Protein AF-A0A6P0YHS7-F1 (afdb_monomer)

pLDDT: mean 74.28, std 24.18, range [32.5, 98.5]

Structure (mmCIF, N/CA/C/O backbone):
data_AF-A0A6P0YHS7-F1
#
_entry.id   AF-A0A6P0YHS7-F1
#
loop_
_atom_site.group_PDB
_atom_site.id
_atom_site.type_symbol
_atom_site.label_atom_id
_atom_site.label_alt_id
_atom_site.label_comp_id
_atom_site.label_asym_id
_atom_site.label_entity_id
_atom_site.label_seq_id
_atom_site.pdbx_PDB_ins_code
_atom_site.Cartn_x
_atom_site.Cartn_y
_atom_site.Cartn_z
_atom_site.occupancy
_atom_site.B_iso_or_equiv
_atom_site.auth_seq_id
_atom_site.auth_comp_id
_atom_site.auth_asym_id
_atom_site.auth_atom_id
_atom_site.pdbx_PDB_model_num
ATOM 1 N N . MET A 1 1 ? 44.894 -0.742 -26.698 1.00 35.84 1 MET A N 1
ATOM 2 C CA . MET A 1 1 ? 43.672 -1.404 -26.191 1.00 35.84 1 MET A CA 1
ATOM 3 C C . MET A 1 1 ? 43.446 -0.883 -24.785 1.00 35.84 1 MET A C 1
ATOM 5 O O . MET A 1 1 ? 44.366 -0.993 -23.987 1.00 35.84 1 MET A O 1
ATOM 9 N N . ALA A 1 2 ? 42.308 -0.249 -24.508 1.00 37.75 2 ALA A N 1
ATOM 10 C CA . ALA A 1 2 ? 41.978 0.265 -23.180 1.00 37.75 2 ALA A CA 1
ATOM 11 C C . ALA A 1 2 ? 40.747 -0.492 -22.676 1.00 37.75 2 ALA A C 1
ATOM 13 O O . ALA A 1 2 ? 39.664 -0.331 -23.232 1.00 37.75 2 ALA A O 1
ATOM 14 N N . SER A 1 3 ? 40.939 -1.358 -21.680 1.00 44.09 3 SER A N 1
ATOM 15 C CA . SER A 1 3 ? 39.834 -2.067 -21.039 1.00 44.09 3 SER A CA 1
ATOM 16 C C . SER A 1 3 ? 39.177 -1.125 -20.037 1.00 44.09 3 SER A C 1
ATOM 18 O O . SER A 1 3 ? 39.775 -0.806 -19.011 1.00 44.09 3 SER A O 1
ATOM 20 N N . ILE A 1 4 ? 37.976 -0.642 -20.353 1.00 45.12 4 ILE A N 1
ATOM 21 C CA . ILE A 1 4 ? 37.129 0.074 -19.397 1.00 45.12 4 ILE A CA 1
ATOM 22 C C . ILE A 1 4 ? 36.175 -0.965 -18.818 1.00 45.12 4 ILE A C 1
ATOM 24 O O . ILE A 1 4 ? 35.053 -1.135 -19.291 1.00 45.12 4 ILE A O 1
ATOM 28 N N . ASP A 1 5 ? 36.670 -1.705 -17.828 1.00 46.19 5 ASP A N 1
ATOM 29 C CA . ASP A 1 5 ? 35.870 -2.686 -17.103 1.00 46.19 5 ASP A CA 1
ATOM 30 C C . ASP A 1 5 ? 34.931 -1.953 -16.132 1.00 46.19 5 ASP A C 1
ATOM 32 O O . ASP A 1 5 ? 35.308 -1.514 -15.045 1.00 46.19 5 ASP A O 1
ATOM 36 N N . GLY A 1 6 ? 33.713 -1.717 -16.616 1.00 41.62 6 GLY A N 1
ATOM 37 C CA . GLY A 1 6 ? 32.678 -0.918 -15.971 1.00 41.62 6 GLY A CA 1
ATOM 38 C C . GLY A 1 6 ? 31.552 -1.755 -15.374 1.00 41.62 6 GLY A C 1
ATOM 39 O O . GLY A 1 6 ? 30.397 -1.333 -15.453 1.00 41.62 6 GLY A O 1
ATOM 40 N N . HIS A 1 7 ? 31.844 -2.931 -14.805 1.00 47.44 7 HIS A N 1
ATOM 41 C CA . HIS A 1 7 ? 30.844 -3.770 -14.134 1.00 47.44 7 HIS A CA 1
ATOM 42 C C . HIS A 1 7 ? 30.273 -3.105 -12.867 1.00 47.44 7 HIS A C 1
ATOM 44 O O . HIS A 1 7 ? 30.632 -3.411 -11.729 1.00 47.44 7 HIS A O 1
ATOM 50 N N . LYS A 1 8 ? 29.318 -2.189 -13.064 1.00 51.47 8 LYS A N 1
ATOM 51 C CA . LYS A 1 8 ? 28.533 -1.598 -11.984 1.00 51.47 8 LYS A CA 1
ATOM 52 C C . LYS A 1 8 ? 27.572 -2.648 -11.432 1.00 51.47 8 LYS A C 1
ATOM 54 O O . LYS A 1 8 ? 26.583 -3.001 -12.071 1.00 51.47 8 LYS A O 1
ATOM 59 N N . LEU A 1 9 ? 27.878 -3.132 -10.233 1.00 47.81 9 LEU A N 1
ATOM 60 C CA . LEU A 1 9 ? 27.017 -4.018 -9.456 1.00 47.81 9 LEU A CA 1
ATOM 61 C C . LEU A 1 9 ? 25.677 -3.317 -9.184 1.00 47.81 9 LEU A C 1
ATOM 63 O O . LEU A 1 9 ? 25.611 -2.372 -8.398 1.00 47.81 9 LEU A O 1
ATOM 67 N N . TYR A 1 10 ? 24.610 -3.782 -9.829 1.00 54.22 10 TYR A N 1
ATOM 68 C CA . TYR A 1 10 ? 23.248 -3.429 -9.440 1.00 54.22 10 TYR A CA 1
ATOM 69 C C . TYR A 1 10 ? 22.794 -4.414 -8.358 1.00 54.22 10 TYR A C 1
ATOM 71 O O . TYR A 1 10 ? 22.849 -5.623 -8.602 1.00 54.22 10 TYR A O 1
ATOM 79 N N . PRO A 1 11 ? 22.354 -3.949 -7.173 1.00 42.06 11 PRO A N 1
ATOM 80 C CA . PRO A 1 11 ? 21.764 -4.841 -6.191 1.00 42.06 11 PRO A CA 1
ATOM 81 C C . PRO A 1 11 ? 20.502 -5.457 -6.793 1.00 42.06 11 PRO A C 1
ATOM 83 O O . PRO A 1 11 ? 19.635 -4.759 -7.326 1.00 42.06 11 PRO A O 1
ATOM 86 N N . LYS A 1 12 ? 20.426 -6.782 -6.723 1.00 43.94 12 LYS A N 1
ATOM 87 C CA . LYS A 1 12 ? 19.256 -7.547 -7.132 1.00 43.94 12 LYS A CA 1
ATOM 88 C C . LYS A 1 12 ? 18.110 -7.155 -6.198 1.00 43.94 12 LYS A C 1
ATOM 90 O O . LYS A 1 12 ? 18.190 -7.399 -4.998 1.00 43.94 12 LYS A O 1
ATOM 95 N N . VAL A 1 13 ? 17.089 -6.490 -6.734 1.00 46.78 13 VAL A N 1
ATOM 96 C CA . VAL A 1 13 ? 15.859 -6.223 -5.983 1.00 46.78 13 VAL A CA 1
ATOM 97 C C . VAL A 1 13 ? 15.109 -7.546 -5.943 1.00 46.78 13 VAL A C 1
ATOM 99 O O . VAL A 1 13 ? 14.528 -7.949 -6.950 1.00 46.78 13 VAL A O 1
ATOM 102 N N . GLU A 1 14 ? 15.230 -8.256 -4.823 1.00 43.81 14 GLU A N 1
ATOM 103 C CA . GLU A 1 14 ? 14.534 -9.522 -4.614 1.00 43.81 14 GLU A CA 1
ATOM 104 C C . GLU A 1 14 ? 13.021 -9.265 -4.726 1.00 43.81 14 GLU A C 1
ATOM 106 O O . GLU A 1 14 ? 12.500 -8.256 -4.243 1.00 43.81 14 GLU A O 1
ATOM 111 N N . GLU A 1 15 ? 12.335 -10.106 -5.499 1.00 49.53 15 GLU A N 1
ATOM 112 C CA . GLU A 1 15 ? 10.961 -9.852 -5.930 1.00 49.53 15 GLU A CA 1
ATOM 113 C C . GLU A 1 15 ? 9.977 -10.346 -4.861 1.00 49.53 15 GLU A C 1
ATOM 115 O O . GLU A 1 15 ? 9.314 -11.368 -5.045 1.00 49.53 15 GLU A O 1
ATOM 120 N N . ASP A 1 16 ? 9.897 -9.620 -3.742 1.00 39.56 16 ASP A N 1
ATOM 121 C CA . ASP A 1 16 ? 8.965 -9.907 -2.647 1.00 39.56 16 ASP A CA 1
ATOM 122 C C . ASP A 1 16 ? 7.512 -9.732 -3.119 1.00 39.56 16 ASP A C 1
ATOM 124 O O . ASP A 1 16 ? 6.905 -8.657 -3.047 1.00 39.56 16 ASP A O 1
ATOM 128 N N . LYS A 1 17 ? 6.945 -10.830 -3.629 1.00 46.69 17 LYS A N 1
ATOM 129 C CA . LYS A 1 17 ? 5.522 -10.986 -3.950 1.00 46.69 17 LYS A CA 1
ATOM 130 C C . LYS A 1 17 ? 4.726 -11.166 -2.664 1.00 46.69 17 LYS A C 1
ATOM 132 O O . LYS A 1 17 ? 4.200 -12.234 -2.372 1.00 46.69 17 LYS A O 1
ATOM 137 N N . GLU A 1 18 ? 4.639 -10.081 -1.905 1.00 43.28 18 GLU A N 1
ATOM 138 C CA . GLU A 1 18 ? 3.655 -9.904 -0.841 1.00 43.28 18 GLU A CA 1
ATOM 139 C C . GLU A 1 18 ? 2.254 -9.835 -1.478 1.00 43.28 18 GLU A C 1
ATOM 141 O O . GLU A 1 18 ? 1.717 -8.760 -1.779 1.00 43.28 18 GLU A O 1
ATOM 146 N N . ASP A 1 19 ? 1.671 -11.015 -1.714 1.00 38.19 19 ASP A N 1
ATOM 147 C CA . ASP A 1 19 ? 0.271 -11.213 -2.092 1.00 38.19 19 ASP A CA 1
ATOM 148 C C . ASP A 1 19 ? -0.642 -10.830 -0.916 1.00 38.19 19 ASP A C 1
ATOM 150 O O . ASP A 1 19 ? -1.242 -11.664 -0.240 1.00 38.19 19 ASP A O 1
ATOM 154 N N . ILE A 1 20 ? -0.769 -9.522 -0.674 1.00 45.19 20 ILE A N 1
ATOM 155 C CA . ILE A 1 20 ? -1.719 -8.956 0.290 1.00 45.19 20 ILE A CA 1
ATOM 156 C C . ILE A 1 20 ? -3.127 -8.995 -0.324 1.00 45.19 20 ILE A C 1
ATOM 158 O O . ILE A 1 20 ? -3.703 -7.965 -0.691 1.00 45.19 20 ILE A O 1
ATOM 162 N N . GLN A 1 21 ? -3.676 -10.201 -0.448 1.00 46.62 21 GLN A N 1
ATOM 163 C CA . GLN A 1 21 ? -5.118 -10.411 -0.477 1.00 46.62 21 GLN A CA 1
ATOM 164 C C . GLN A 1 21 ? -5.622 -10.636 0.959 1.00 46.62 21 GLN A C 1
ATOM 166 O O . GLN A 1 21 ? -4.894 -11.095 1.834 1.00 46.62 21 GLN A O 1
ATOM 171 N N . ASP A 1 22 ? -6.873 -10.248 1.195 1.00 40.03 22 ASP A N 1
ATOM 172 C CA . ASP A 1 22 ? -7.648 -10.515 2.411 1.00 40.03 22 ASP A CA 1
ATOM 173 C C . ASP A 1 22 ? -7.161 -9.898 3.736 1.00 40.03 22 ASP A C 1
ATOM 175 O O . ASP A 1 22 ? -6.775 -10.570 4.692 1.00 40.03 22 ASP A O 1
ATOM 179 N N . ILE A 1 23 ? -7.398 -8.587 3.885 1.00 47.25 23 ILE A N 1
ATOM 180 C CA . ILE A 1 23 ? -7.476 -7.922 5.202 1.00 47.25 23 ILE A CA 1
ATOM 181 C C . ILE A 1 23 ? -8.757 -8.293 5.988 1.00 47.25 23 ILE A C 1
ATOM 183 O O . ILE A 1 23 ? -9.469 -7.424 6.482 1.00 47.25 23 ILE A O 1
ATOM 187 N N . ASN A 1 24 ? -9.032 -9.591 6.146 1.00 48.47 24 ASN A N 1
ATOM 188 C CA . ASN A 1 24 ? -10.030 -10.137 7.076 1.00 48.47 24 ASN A CA 1
ATOM 189 C C . ASN A 1 24 ? -9.334 -10.793 8.285 1.00 48.47 24 ASN A C 1
ATOM 191 O O . ASN A 1 24 ? -9.522 -11.968 8.605 1.00 48.47 24 ASN A O 1
ATOM 195 N N . TYR A 1 25 ? -8.509 -10.005 8.982 1.00 44.03 25 TYR A N 1
ATOM 196 C CA . TYR A 1 25 ? -7.741 -10.433 10.155 1.00 44.03 25 TYR A CA 1
ATOM 197 C C . TYR A 1 25 ? -8.617 -10.623 11.409 1.00 44.03 25 TYR A C 1
ATOM 199 O O . TYR A 1 25 ? -8.536 -9.870 12.379 1.00 44.03 25 TYR A O 1
ATOM 207 N N . THR A 1 26 ? -9.406 -11.699 11.450 1.00 50.72 26 THR A N 1
ATOM 208 C CA . THR A 1 26 ? -9.999 -12.199 12.704 1.00 50.72 26 THR A CA 1
ATOM 209 C C . THR A 1 26 ? -8.985 -13.061 13.464 1.00 50.72 26 THR A C 1
ATOM 211 O O . THR A 1 26 ? -9.075 -14.287 13.531 1.00 50.72 26 THR A O 1
ATOM 214 N N . LYS A 1 27 ? -7.966 -12.418 14.050 1.00 47.09 27 LYS A N 1
ATOM 215 C CA . LYS A 1 27 ? -6.942 -13.111 14.849 1.00 47.09 27 LYS A CA 1
ATOM 216 C C . LYS A 1 27 ? -7.553 -13.656 16.148 1.00 47.09 2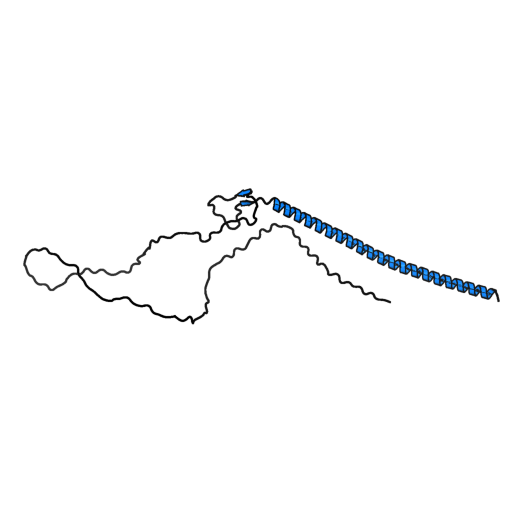7 LYS A C 1
ATOM 218 O O . LYS A 1 27 ? -7.564 -12.977 17.171 1.00 47.09 27 LYS A O 1
ATOM 223 N N . LYS A 1 28 ? -8.047 -14.899 16.120 1.00 47.97 28 LYS A N 1
ATOM 224 C CA . LYS A 1 28 ? -8.467 -15.628 17.327 1.00 47.97 28 LYS A CA 1
ATOM 225 C C . LYS A 1 28 ? -7.267 -15.813 18.257 1.00 47.97 28 LYS A C 1
ATOM 227 O O . LYS A 1 28 ? -6.310 -16.504 17.913 1.00 47.97 28 LYS A O 1
ATOM 232 N N . PHE A 1 29 ? -7.327 -15.211 19.441 1.00 49.84 29 PHE A N 1
ATOM 233 C CA . PHE A 1 29 ? -6.340 -15.436 20.494 1.00 49.84 29 PHE A CA 1
ATOM 234 C C . PHE A 1 29 ? -6.526 -16.840 21.098 1.00 49.84 29 PHE A C 1
ATOM 236 O O . PHE A 1 29 ? -7.658 -17.210 21.417 1.00 49.84 29 PHE A O 1
ATOM 243 N N . PRO A 1 30 ? -5.459 -17.637 21.285 1.00 44.72 30 PRO A N 1
ATOM 244 C CA . PRO A 1 30 ? -5.565 -18.912 21.983 1.00 44.72 30 PRO A CA 1
ATOM 245 C C . PRO A 1 30 ? -5.812 -18.678 23.479 1.00 44.72 30 PRO A C 1
ATOM 247 O O . PRO A 1 30 ? -5.030 -18.012 24.157 1.00 44.72 30 PRO A O 1
ATOM 250 N N . HIS A 1 31 ? -6.888 -19.252 24.017 1.00 51.72 31 HIS A N 1
ATOM 251 C CA . HIS A 1 31 ? -7.199 -19.161 25.443 1.00 51.72 31 HIS A CA 1
ATOM 252 C C . HIS A 1 31 ? -6.231 -20.030 26.263 1.00 51.72 31 HIS A C 1
ATOM 254 O O . HIS A 1 31 ? -6.331 -21.261 26.263 1.00 51.72 31 HIS A O 1
ATOM 260 N N . GLN A 1 32 ? -5.304 -19.405 26.994 1.00 58.44 32 GLN A N 1
ATOM 261 C CA . GLN A 1 32 ? -4.392 -20.124 27.883 1.00 58.44 32 GLN A CA 1
ATOM 262 C C . GLN A 1 32 ? -5.143 -20.615 29.131 1.00 58.44 32 GLN A C 1
ATOM 264 O O . GLN A 1 32 ? -5.318 -19.900 30.116 1.00 58.44 32 GLN A O 1
ATOM 269 N N . LYS A 1 33 ? -5.602 -21.869 29.078 1.00 49.41 33 LYS A N 1
ATOM 270 C CA . LYS A 1 33 ? -6.313 -22.555 30.164 1.00 49.41 33 LYS A CA 1
ATOM 271 C C . LYS A 1 33 ? -5.387 -22.788 31.361 1.00 49.41 33 LYS A C 1
ATOM 273 O O . LYS A 1 33 ? -4.728 -23.822 31.454 1.00 49.41 33 LYS A O 1
ATOM 278 N N . ASN A 1 34 ? -5.360 -21.831 32.283 1.00 48.19 34 ASN A N 1
ATOM 279 C CA . ASN A 1 34 ? -4.542 -21.902 33.485 1.00 48.19 3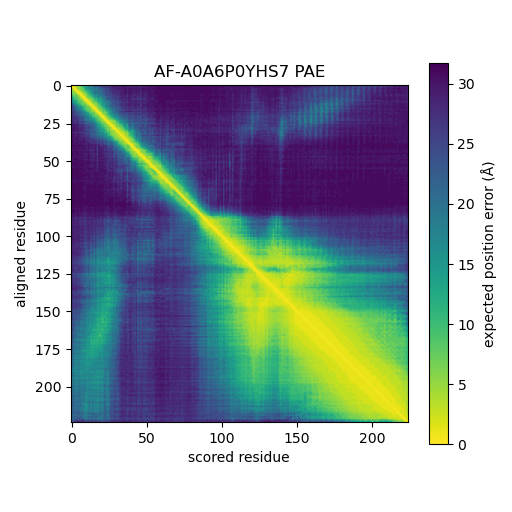4 ASN A CA 1
ATOM 280 C C . ASN A 1 34 ? -5.090 -22.977 34.448 1.00 48.19 34 ASN A C 1
ATOM 282 O O . ASN A 1 34 ? -6.152 -22.809 35.046 1.00 48.19 34 ASN A O 1
ATOM 286 N N . LYS A 1 35 ? -4.387 -24.110 34.573 1.00 44.09 35 LYS A N 1
ATOM 287 C CA . LYS A 1 35 ? -4.625 -25.110 35.624 1.00 44.09 35 LYS A CA 1
ATOM 288 C C . LYS A 1 35 ? -3.593 -24.896 36.727 1.00 44.09 35 LYS A C 1
ATOM 290 O O . LYS A 1 35 ? -2.400 -25.042 36.480 1.00 44.09 35 LYS A O 1
ATOM 295 N N . GLY A 1 36 ? -4.064 -24.567 37.928 1.00 47.09 36 GLY A N 1
ATOM 296 C CA . GLY A 1 36 ? -3.206 -24.313 39.084 1.00 47.09 36 GLY A CA 1
ATOM 297 C C . GLY A 1 36 ? -2.353 -25.521 39.488 1.00 47.09 36 GLY A C 1
ATOM 298 O O . GLY A 1 36 ? -2.771 -26.670 39.354 1.00 47.09 36 GLY A O 1
ATOM 299 N N . GLY A 1 37 ? -1.158 -25.239 40.010 1.00 43.41 37 GLY A N 1
ATOM 300 C CA . GLY A 1 37 ? -0.178 -26.259 40.387 1.00 43.41 37 GLY A CA 1
ATOM 301 C C . GLY A 1 37 ? 1.086 -25.680 41.023 1.00 43.41 37 GLY A C 1
ATOM 302 O O . GLY A 1 37 ? 2.188 -26.033 40.620 1.00 43.41 37 GLY A O 1
ATOM 303 N N . TRP A 1 38 ? 0.952 -24.768 41.992 1.00 41.88 38 TRP A N 1
ATOM 304 C CA . TRP A 1 38 ? 2.112 -24.188 42.678 1.00 41.88 38 TRP A CA 1
ATOM 305 C C . TRP A 1 38 ? 2.707 -25.210 43.664 1.00 41.88 38 TRP A C 1
ATOM 307 O O . TRP A 1 38 ? 2.128 -25.475 44.718 1.00 41.88 38 TRP A O 1
ATOM 317 N N . LYS A 1 39 ? 3.854 -25.813 43.319 1.00 42.97 39 LYS A N 1
ATOM 318 C CA . LYS A 1 39 ? 4.647 -26.674 44.216 1.00 42.97 39 LYS A CA 1
ATOM 319 C C . LYS A 1 39 ? 6.150 -26.437 44.033 1.00 42.97 39 LYS A C 1
ATOM 321 O O . LYS A 1 39 ? 6.694 -26.819 43.005 1.00 42.97 39 LYS A O 1
ATOM 326 N N . GLY A 1 40 ? 6.800 -25.900 45.074 1.00 48.22 40 GLY A N 1
ATOM 327 C CA . GLY A 1 40 ? 8.254 -25.654 45.151 1.00 48.22 40 GLY A CA 1
ATOM 328 C C . GLY A 1 40 ? 8.699 -24.478 44.268 1.00 48.22 40 GLY A C 1
ATOM 329 O O . GLY A 1 40 ? 8.280 -24.373 43.129 1.00 48.22 40 GLY A O 1
ATOM 330 N N . LEU A 1 41 ? 9.519 -23.527 44.710 1.00 48.22 41 LEU A N 1
ATOM 331 C CA . LEU A 1 41 ? 10.673 -23.636 45.598 1.00 48.22 41 LEU A CA 1
ATOM 332 C C . LEU A 1 41 ? 10.962 -22.244 46.207 1.00 48.22 41 LEU A C 1
ATOM 334 O O . LEU A 1 41 ? 10.886 -21.251 45.489 1.00 48.22 41 LEU A O 1
ATOM 338 N N . ILE A 1 42 ? 11.354 -22.164 47.482 1.00 54.12 42 ILE A N 1
ATOM 339 C CA . ILE A 1 42 ? 12.064 -20.993 48.032 1.00 54.12 42 ILE A CA 1
ATOM 340 C C . ILE A 1 42 ? 13.382 -21.495 48.618 1.00 54.12 42 ILE A C 1
ATOM 342 O O . ILE A 1 42 ? 13.376 -22.336 49.517 1.00 54.12 42 ILE A O 1
ATOM 346 N N . PRO A 1 43 ? 14.502 -20.979 48.107 1.00 50.06 43 PRO A N 1
ATOM 347 C CA . PRO A 1 43 ? 15.579 -20.512 48.972 1.00 50.06 43 PRO A CA 1
ATOM 348 C C . PRO A 1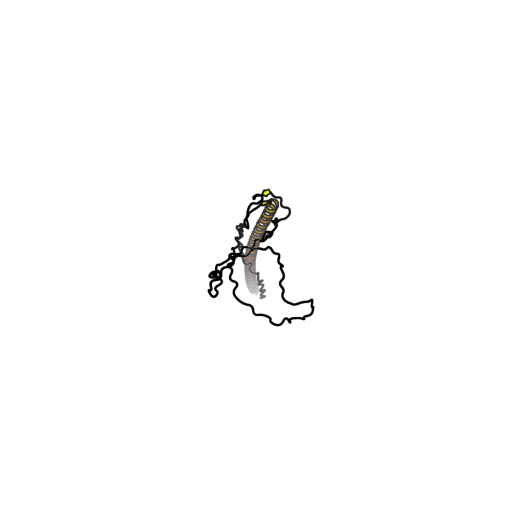 43 ? 16.066 -19.136 48.482 1.00 50.06 43 PRO A C 1
ATOM 350 O O . PRO A 1 43 ? 16.346 -18.955 47.304 1.00 50.06 43 PRO A O 1
ATOM 353 N N . GLY A 1 44 ? 16.215 -18.107 49.304 1.00 40.09 44 GLY A N 1
ATOM 354 C CA . GLY A 1 44 ? 15.967 -17.933 50.734 1.00 40.09 44 GLY A CA 1
ATOM 355 C C . GLY A 1 44 ? 16.655 -16.629 51.161 1.00 40.09 44 GLY A C 1
ATOM 356 O O . GLY A 1 44 ? 17.417 -16.076 50.377 1.00 40.09 44 GLY A O 1
ATOM 357 N N . ILE A 1 45 ? 16.417 -16.144 52.380 1.00 50.78 45 ILE A N 1
ATOM 358 C CA . ILE A 1 45 ? 17.356 -15.291 53.132 1.00 50.78 45 ILE A CA 1
ATOM 359 C C . ILE A 1 45 ? 16.922 -15.347 54.600 1.00 50.78 45 ILE A C 1
ATOM 361 O O . ILE A 1 45 ? 15.842 -14.907 54.988 1.00 50.78 45 ILE A O 1
ATOM 365 N N . VAL A 1 46 ? 17.768 -15.984 55.404 1.00 45.44 46 VAL A N 1
ATOM 366 C CA . VAL A 1 46 ? 17.828 -15.783 56.855 1.00 45.44 46 VAL A CA 1
ATOM 367 C C . VAL A 1 46 ? 18.623 -14.490 57.088 1.00 45.44 46 VAL A C 1
ATOM 369 O O . VAL A 1 46 ? 19.393 -14.094 56.218 1.00 45.44 46 VAL A O 1
ATOM 372 N N . ILE A 1 47 ? 18.508 -13.901 58.285 1.00 50.59 47 ILE A N 1
ATOM 373 C CA . ILE A 1 47 ? 19.181 -12.671 58.756 1.00 50.59 47 ILE A CA 1
ATOM 374 C C . ILE A 1 47 ? 18.377 -11.397 58.440 1.00 50.59 47 ILE A C 1
ATOM 376 O O . ILE A 1 47 ? 18.505 -10.777 57.392 1.00 50.59 47 ILE A O 1
ATOM 380 N N . GLY A 1 48 ? 17.575 -10.984 59.425 1.00 43.41 48 GLY A N 1
ATOM 381 C CA . GLY A 1 48 ? 16.779 -9.750 59.430 1.00 43.41 48 GLY A CA 1
ATOM 382 C C . GLY A 1 48 ? 16.423 -9.345 60.863 1.00 43.41 48 GLY A C 1
ATOM 383 O O . GLY A 1 48 ? 15.255 -9.195 61.189 1.00 43.41 48 GLY A O 1
ATOM 384 N N . VAL A 1 49 ? 17.455 -9.318 61.715 1.00 55.88 49 VAL A N 1
ATOM 385 C CA . VAL A 1 49 ? 17.494 -9.056 63.168 1.00 55.88 49 VAL A CA 1
ATOM 386 C C . VAL A 1 49 ? 16.201 -8.525 63.805 1.00 55.88 49 VAL A C 1
ATOM 388 O O . VAL A 1 49 ? 15.755 -7.410 63.549 1.00 55.88 49 VAL A O 1
ATOM 391 N N . ILE A 1 50 ? 15.699 -9.315 64.756 1.00 46.75 50 ILE A N 1
ATOM 392 C CA . ILE A 1 50 ? 14.669 -8.959 65.736 1.00 46.75 50 ILE A CA 1
ATOM 393 C C . ILE A 1 50 ? 15.152 -7.744 66.546 1.00 46.75 50 ILE A C 1
ATOM 395 O O . ILE A 1 50 ? 15.947 -7.884 67.476 1.00 46.75 50 ILE A O 1
ATOM 399 N N . ALA A 1 51 ? 14.687 -6.549 66.189 1.00 49.81 51 ALA A N 1
ATOM 400 C CA . ALA A 1 51 ? 14.989 -5.325 66.920 1.00 49.81 51 ALA A CA 1
ATOM 401 C C . ALA A 1 51 ? 14.020 -5.143 68.105 1.00 49.81 51 ALA A C 1
ATOM 403 O O . ALA A 1 51 ? 12.823 -4.973 67.901 1.00 49.81 51 ALA A O 1
ATOM 404 N N . SER A 1 52 ? 14.576 -5.199 69.325 1.00 46.81 52 SER A N 1
ATOM 405 C CA . SER A 1 52 ? 14.170 -4.488 70.564 1.00 46.81 52 SER A CA 1
ATOM 406 C C . SER A 1 52 ? 12.681 -4.097 70.731 1.00 46.81 52 SER A C 1
ATOM 408 O O . SER A 1 52 ? 12.196 -3.227 70.019 1.00 46.81 52 SER A O 1
ATOM 410 N N . VAL A 1 53 ? 11.884 -4.679 71.642 1.00 54.81 53 VAL A N 1
ATOM 411 C CA . VAL A 1 53 ? 11.977 -4.676 73.132 1.00 54.81 53 VAL A CA 1
ATOM 412 C C . VAL A 1 53 ? 11.728 -3.287 73.770 1.00 54.81 53 VAL A C 1
ATOM 414 O O . VAL A 1 53 ? 12.318 -2.300 73.354 1.00 54.81 53 VAL A O 1
ATOM 417 N N . VAL A 1 54 ? 10.916 -3.269 74.847 1.00 42.53 54 VAL A N 1
ATOM 418 C CA . VAL A 1 54 ? 10.430 -2.127 75.677 1.00 42.53 54 VAL A CA 1
ATOM 419 C C . VAL A 1 54 ? 9.300 -1.295 75.037 1.00 42.53 54 VAL A C 1
ATOM 421 O O . VAL A 1 54 ? 9.524 -0.347 74.299 1.00 42.53 54 VAL A O 1
ATOM 424 N N . SER A 1 55 ? 8.030 -1.558 75.352 1.00 36.69 55 SER A N 1
ATOM 425 C CA . SER A 1 55 ? 7.424 -1.040 76.593 1.00 36.69 55 SER A CA 1
ATOM 426 C C . SER A 1 55 ? 6.277 -1.959 77.059 1.00 36.69 55 SER A C 1
ATOM 428 O O . SER A 1 55 ? 5.408 -2.326 76.282 1.00 36.69 55 SER A O 1
ATOM 430 N N . MET A 1 56 ? 6.327 -2.548 78.255 1.00 49.81 56 MET A N 1
ATOM 431 C CA . MET A 1 56 ? 6.202 -1.920 79.581 1.00 49.81 56 MET A CA 1
ATOM 432 C C . MET A 1 56 ? 4.729 -1.800 80.023 1.00 49.81 56 MET A C 1
ATOM 434 O O . MET A 1 56 ? 4.079 -0.786 79.831 1.00 49.81 56 MET A O 1
ATOM 438 N N . GLN A 1 57 ? 4.286 -2.860 80.715 1.00 38.09 57 GLN A N 1
ATOM 439 C CA . GLN A 1 57 ? 3.751 -2.747 82.079 1.00 38.09 57 GLN A CA 1
ATOM 440 C C . GLN A 1 57 ? 2.389 -2.053 82.264 1.00 38.09 57 GLN A C 1
ATOM 442 O O . GLN A 1 57 ? 2.322 -0.836 82.331 1.00 38.09 57 GLN A O 1
ATOM 447 N N . LEU A 1 58 ? 1.349 -2.841 82.580 1.00 39.97 58 LEU A N 1
ATOM 448 C CA . LEU A 1 58 ? 0.450 -2.519 83.699 1.00 39.97 58 LEU A CA 1
ATOM 449 C C . LEU A 1 58 ? -0.253 -3.780 84.263 1.00 39.97 58 LEU A C 1
ATOM 451 O O . LEU A 1 58 ? -1.109 -4.375 83.624 1.00 39.97 58 LEU A O 1
ATOM 455 N N . LEU A 1 59 ? 0.145 -4.135 85.489 1.00 47.12 59 LEU A N 1
ATOM 456 C CA . LEU A 1 59 ? -0.629 -4.758 86.579 1.00 47.12 59 LEU A CA 1
ATOM 457 C C . LEU A 1 59 ? -1.392 -6.111 86.436 1.00 47.12 59 LEU A C 1
ATOM 459 O O . LEU A 1 59 ? -2.370 -6.261 85.716 1.00 47.12 59 LEU A O 1
ATOM 463 N N . SER A 1 60 ? -1.039 -6.996 87.386 1.00 37.28 60 SER A N 1
ATOM 464 C CA . SER A 1 60 ? -1.942 -7.810 88.236 1.00 37.28 60 SER A CA 1
ATOM 465 C C . SER A 1 60 ? -2.329 -9.256 87.858 1.00 37.28 60 SER A C 1
ATOM 467 O O . SER A 1 60 ? -3.198 -9.537 87.043 1.00 37.28 60 SER A O 1
ATOM 469 N N . LYS A 1 61 ? -1.772 -10.187 88.649 1.00 50.88 61 LYS A N 1
ATOM 470 C CA . LYS A 1 61 ? -2.462 -11.362 89.240 1.00 50.88 61 LYS A CA 1
ATOM 471 C C . LYS A 1 61 ? -2.936 -10.940 90.666 1.00 50.88 61 LYS A C 1
ATOM 473 O O . LYS A 1 61 ? -2.379 -9.939 91.123 1.00 50.88 61 LYS A O 1
ATOM 478 N N . PRO A 1 62 ? -3.817 -11.649 91.427 1.00 45.72 62 PRO A N 1
ATOM 479 C CA . PRO A 1 62 ? -4.208 -13.065 91.294 1.00 45.72 62 PRO A CA 1
ATOM 480 C C . PRO A 1 62 ? -5.689 -13.436 91.644 1.00 45.72 62 PRO A C 1
ATOM 482 O O . PRO A 1 62 ? -6.498 -12.590 91.984 1.00 45.72 62 PRO A O 1
ATOM 485 N N . LYS A 1 63 ? -5.977 -14.753 91.596 1.00 33.03 63 LYS A N 1
ATOM 486 C CA . LYS A 1 63 ? -6.849 -15.594 92.467 1.00 33.03 63 LYS A CA 1
ATOM 487 C C . LYS A 1 63 ? -8.228 -15.129 93.010 1.00 33.03 63 LYS A C 1
ATOM 489 O O . LYS A 1 63 ? -8.325 -14.172 93.756 1.00 33.03 63 LYS A O 1
ATOM 494 N N . GLN A 1 64 ? -9.193 -16.047 92.825 1.00 37.91 64 GLN A N 1
ATOM 495 C CA . GLN A 1 64 ? -10.143 -16.635 93.807 1.00 37.91 64 GLN A CA 1
ATOM 496 C C . GLN A 1 64 ? -10.844 -15.739 94.851 1.00 37.91 64 GLN A C 1
ATOM 498 O O . GLN A 1 64 ? -10.202 -15.265 95.781 1.00 37.91 64 GLN A O 1
ATOM 503 N N . ASN A 1 65 ? -12.183 -15.698 94.784 1.00 35.12 65 ASN A N 1
ATOM 504 C CA . ASN A 1 65 ? -13.175 -16.145 95.796 1.00 35.12 65 ASN A CA 1
ATOM 505 C C . ASN A 1 65 ? -14.568 -15.700 95.282 1.00 35.12 65 ASN A C 1
ATOM 507 O O . ASN A 1 65 ? -14.702 -14.603 94.758 1.00 35.12 65 ASN A O 1
ATOM 511 N N . THR A 1 66 ? -15.553 -16.587 95.112 1.00 40.16 66 THR A N 1
ATOM 512 C CA . THR A 1 66 ? -16.486 -17.072 96.151 1.00 40.16 66 THR A CA 1
ATOM 513 C C . THR A 1 66 ? -17.199 -15.936 96.880 1.00 40.16 66 THR A C 1
ATOM 515 O O . THR A 1 66 ? -16.609 -15.374 97.788 1.00 40.16 66 THR A O 1
ATOM 518 N N . GLU A 1 67 ? -18.468 -15.681 96.532 1.00 38.88 67 GLU A N 1
ATOM 519 C CA . GLU A 1 67 ? -19.550 -15.318 97.468 1.00 38.88 67 GLU A CA 1
ATOM 520 C C . GLU A 1 67 ? -20.897 -15.170 96.731 1.00 38.88 67 GLU A C 1
ATOM 522 O O . GLU A 1 67 ? -21.026 -14.395 95.787 1.00 38.88 67 GLU A O 1
ATOM 527 N N . ALA A 1 68 ? -21.916 -15.908 97.178 1.00 34.34 68 ALA A N 1
ATOM 528 C CA . ALA A 1 68 ? -23.328 -15.621 96.921 1.00 34.34 68 ALA A CA 1
ATOM 529 C C . ALA A 1 68 ? -24.129 -16.168 98.112 1.00 34.34 68 ALA A C 1
ATOM 531 O O . ALA A 1 68 ? -24.071 -17.360 98.413 1.00 34.34 68 ALA A O 1
ATOM 532 N N . ASN A 1 69 ? -24.784 -15.268 98.844 1.00 37.38 69 ASN A N 1
ATOM 533 C CA . ASN A 1 69 ? -25.233 -15.500 100.215 1.00 37.38 69 ASN A CA 1
ATOM 534 C C . ASN A 1 69 ? -26.723 -15.895 100.313 1.00 37.38 69 ASN A C 1
ATOM 536 O O . ASN A 1 69 ? -27.556 -15.494 99.508 1.00 37.38 69 ASN A O 1
ATOM 540 N N . THR A 1 70 ? -26.993 -16.673 101.356 1.00 37.12 70 THR A N 1
ATOM 541 C CA . THR A 1 70 ? -28.232 -17.192 101.964 1.00 37.12 70 THR A CA 1
ATOM 542 C C . THR A 1 70 ? -29.506 -16.327 101.896 1.00 37.12 70 THR A C 1
ATOM 544 O O . THR A 1 70 ? -29.422 -15.103 101.858 1.00 37.12 70 THR A O 1
ATOM 547 N N . THR A 1 71 ? -30.687 -16.954 102.077 1.00 40.06 71 THR A N 1
ATOM 548 C CA . THR A 1 71 ? -31.588 -16.706 103.244 1.00 40.06 71 THR A CA 1
ATOM 549 C C . THR A 1 71 ? -32.785 -17.684 103.324 1.00 40.06 71 THR A C 1
ATOM 551 O O . THR A 1 71 ? -33.668 -17.680 102.478 1.00 40.06 71 THR A O 1
ATOM 554 N N . SER A 1 72 ? -32.777 -18.487 104.398 1.00 46.19 72 SER A N 1
ATOM 555 C CA . SER A 1 72 ? -33.859 -18.954 105.301 1.00 46.19 72 SER A CA 1
ATOM 556 C C . SER A 1 72 ? -35.317 -19.197 104.860 1.00 46.19 72 SER A C 1
ATOM 558 O O . SER A 1 72 ? -35.977 -18.298 104.352 1.00 46.19 72 SER A O 1
ATOM 560 N N . THR A 1 73 ? -35.871 -20.341 105.313 1.00 34.41 73 THR A N 1
ATOM 561 C CA . THR A 1 73 ? -37.062 -20.527 106.211 1.00 34.41 73 THR A CA 1
ATOM 562 C C . THR A 1 73 ? -37.256 -22.057 106.393 1.00 34.41 73 THR A C 1
ATOM 564 O O . THR A 1 73 ? -37.394 -22.757 105.399 1.00 34.41 73 THR A O 1
ATOM 567 N N . GLN A 1 74 ? -36.913 -22.686 107.535 1.00 46.31 74 GLN A N 1
ATOM 568 C CA . GLN A 1 74 ? -37.791 -23.042 108.688 1.00 46.31 74 GLN A CA 1
ATOM 569 C C . GLN A 1 74 ? -39.175 -23.605 108.261 1.00 46.31 74 GLN A C 1
ATOM 571 O O . GLN A 1 74 ? -39.811 -23.017 107.406 1.00 46.31 74 GLN A O 1
ATOM 576 N N . THR A 1 75 ? -39.753 -24.708 108.752 1.00 32.50 75 THR A N 1
ATOM 577 C CA . THR A 1 75 ? -39.465 -25.709 109.816 1.00 32.50 75 THR A CA 1
ATOM 578 C C . THR A 1 75 ? -40.215 -27.026 109.409 1.00 32.50 75 THR A C 1
ATOM 580 O O . THR A 1 75 ? -40.682 -27.096 108.277 1.00 32.50 75 THR A O 1
ATOM 583 N N . ILE A 1 76 ? -40.380 -28.143 110.144 1.00 52.56 76 ILE A N 1
ATOM 584 C CA . ILE A 1 76 ? -40.300 -28.472 111.581 1.00 52.56 76 ILE A CA 1
ATOM 585 C C . ILE A 1 76 ? -39.908 -29.963 111.824 1.00 52.56 76 ILE A C 1
ATOM 587 O O . ILE A 1 76 ? -39.700 -30.736 110.897 1.00 52.56 76 ILE A O 1
ATOM 591 N N . THR A 1 77 ? -39.817 -30.332 113.102 1.00 36.31 77 THR A N 1
ATOM 592 C CA . THR A 1 77 ? -39.554 -31.623 113.770 1.00 36.31 77 THR A CA 1
ATOM 593 C C . THR A 1 77 ? -40.374 -32.862 113.351 1.00 36.31 77 THR A C 1
ATOM 595 O O . THR A 1 77 ? -41.597 -32.800 113.257 1.00 36.31 77 THR A O 1
ATOM 598 N N . GLY A 1 78 ? -39.712 -34.030 113.311 1.00 43.09 78 GLY A N 1
ATOM 599 C CA . GLY A 1 78 ? -40.334 -35.365 113.381 1.00 43.09 78 GLY A CA 1
ATOM 600 C C . GLY A 1 78 ? -39.292 -36.493 113.500 1.00 43.09 78 GLY A C 1
ATOM 601 O O . GLY A 1 78 ? -38.673 -36.858 112.508 1.00 43.09 78 GLY A O 1
AT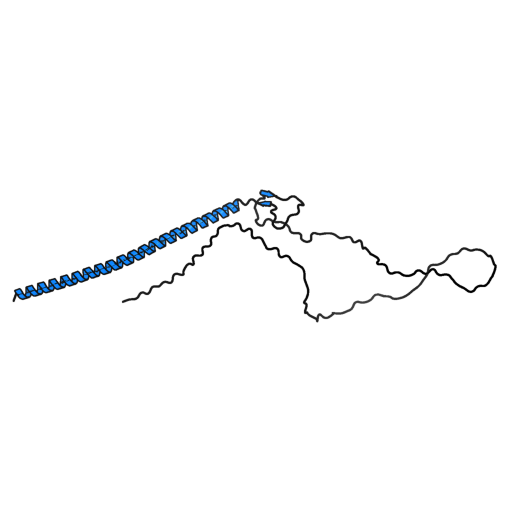OM 602 N N . VAL A 1 79 ? -39.066 -37.022 114.709 1.00 43.22 79 VAL A N 1
ATOM 603 C CA . VAL A 1 79 ? -38.028 -38.036 115.016 1.00 43.22 79 VAL A CA 1
ATOM 604 C C . VAL A 1 79 ? -38.528 -39.480 114.901 1.00 43.22 79 VAL A C 1
ATOM 606 O O . VAL A 1 79 ? -39.498 -39.818 115.568 1.00 43.22 79 VAL A O 1
ATOM 609 N N . VAL A 1 80 ? -37.792 -40.342 114.180 1.00 42.97 80 VAL A N 1
ATOM 610 C CA . VAL A 1 80 ? -37.541 -41.764 114.524 1.00 42.97 80 VAL A CA 1
ATOM 611 C C . VAL A 1 80 ? -36.178 -42.175 113.937 1.00 42.97 80 VAL A C 1
ATOM 613 O O . VAL A 1 80 ? -35.915 -41.926 112.762 1.00 42.97 80 VAL A O 1
ATOM 616 N N . GLU A 1 81 ? -35.314 -42.810 114.733 1.00 44.12 81 GLU A N 1
ATOM 617 C CA . GLU A 1 81 ? -34.036 -43.385 114.282 1.00 44.12 81 GLU A CA 1
ATOM 618 C C . GLU A 1 81 ? -34.194 -44.845 113.823 1.00 44.12 81 GLU A C 1
ATOM 620 O O . GLU A 1 81 ? -34.774 -45.636 114.561 1.00 44.12 81 GLU A O 1
ATOM 625 N N . THR A 1 82 ? -33.546 -45.235 112.713 1.00 36.22 82 THR A N 1
ATOM 626 C CA . THR A 1 82 ? -32.941 -46.579 112.577 1.00 36.22 82 THR A CA 1
ATOM 627 C C . THR A 1 82 ? -31.698 -46.522 111.674 1.00 36.22 82 THR A C 1
ATOM 629 O O . THR A 1 82 ? -31.726 -45.936 110.595 1.00 36.22 82 THR A O 1
ATOM 632 N N . ASN A 1 83 ? -30.602 -47.147 112.115 1.00 55.84 83 ASN A N 1
ATOM 633 C CA . ASN A 1 83 ? -29.284 -47.167 111.464 1.00 55.84 83 ASN A CA 1
ATOM 634 C C . ASN A 1 83 ? -29.251 -47.749 110.033 1.00 55.84 83 ASN A C 1
ATOM 636 O O . ASN A 1 83 ? -29.646 -48.896 109.852 1.00 55.84 83 ASN A O 1
ATOM 640 N N . VAL A 1 84 ? -28.582 -47.053 109.098 1.00 49.41 84 VAL A N 1
ATOM 641 C CA . VAL A 1 84 ? -27.655 -47.634 108.093 1.00 49.41 84 VAL A CA 1
ATOM 642 C C . VAL A 1 84 ? -26.597 -46.600 107.662 1.00 49.41 84 VAL A C 1
ATOM 644 O O . VAL A 1 84 ? -26.889 -45.415 107.521 1.00 49.41 84 VAL A O 1
ATOM 647 N N . SER A 1 85 ? -25.354 -47.049 107.456 1.00 49.38 85 SER A N 1
ATOM 648 C CA . SER A 1 85 ? -24.211 -46.222 107.020 1.00 49.38 85 SER A CA 1
ATOM 649 C C . SER A 1 85 ? -24.311 -45.804 105.531 1.00 49.38 85 SER A C 1
ATOM 651 O O . SER A 1 85 ? -25.105 -46.376 104.784 1.00 49.38 85 SER A O 1
ATOM 653 N N . PRO A 1 86 ? -23.576 -44.766 105.080 1.00 55.03 86 PRO A N 1
ATOM 654 C CA . PRO A 1 86 ? -24.109 -43.821 10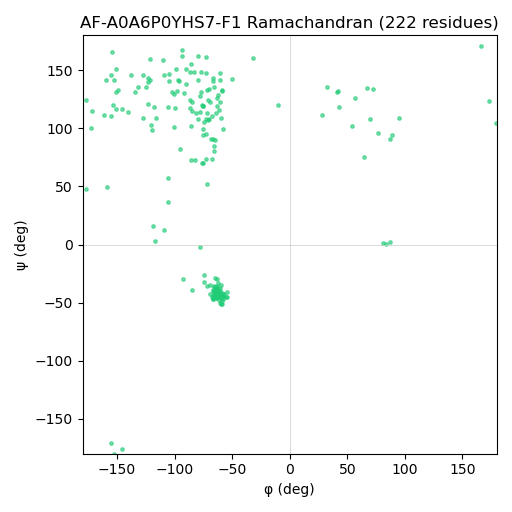4.100 1.00 55.03 86 PRO A CA 1
ATOM 655 C C . PRO A 1 86 ? -23.930 -44.234 102.635 1.00 55.03 86 PRO A C 1
ATOM 657 O O . PRO A 1 86 ? -22.889 -44.751 102.236 1.00 55.03 86 PRO A O 1
ATOM 660 N N . SER A 1 87 ? -24.882 -43.829 101.792 1.00 56.72 87 SER A N 1
ATOM 661 C CA . SER A 1 87 ? -24.608 -43.561 100.376 1.00 56.72 87 SER A CA 1
ATOM 662 C C . SER A 1 87 ? -25.476 -42.408 99.864 1.00 56.72 87 SER A C 1
ATOM 664 O O . SER A 1 87 ? -26.701 -42.491 99.835 1.00 56.72 87 SER A O 1
ATOM 666 N N . MET A 1 88 ? -24.839 -41.304 99.461 1.00 69.81 88 MET A N 1
ATOM 667 C CA . MET A 1 88 ? -25.508 -40.278 98.659 1.00 69.81 88 MET A CA 1
ATOM 668 C C . MET A 1 88 ? -25.483 -40.743 97.204 1.00 69.81 88 MET A C 1
ATOM 670 O O . MET A 1 88 ? -24.410 -40.855 96.609 1.00 69.81 88 MET A O 1
ATOM 674 N N . SER A 1 89 ? -26.647 -41.043 96.630 1.00 69.44 89 SER A N 1
ATOM 675 C CA . SER A 1 89 ? -26.743 -41.471 95.235 1.00 69.44 89 SER A CA 1
ATOM 676 C C . SER A 1 89 ? -26.485 -40.292 94.292 1.00 69.44 89 SER A C 1
ATOM 678 O O . SER A 1 89 ? -27.259 -39.340 94.213 1.00 69.44 89 SER A O 1
ATOM 680 N N . VAL A 1 90 ? -25.378 -40.353 93.550 1.00 74.44 90 VAL A N 1
ATOM 681 C CA . VAL A 1 90 ? -25.033 -39.353 92.531 1.00 74.44 90 VAL A CA 1
ATOM 682 C C . VAL A 1 90 ? -25.442 -39.838 91.143 1.00 74.44 90 VAL A C 1
ATOM 684 O O . VAL A 1 90 ? -25.153 -40.968 90.750 1.00 74.44 90 VAL A O 1
ATOM 687 N N . LYS A 1 91 ? -26.116 -38.976 90.374 1.00 79.88 91 LYS A N 1
ATOM 688 C CA . LYS A 1 91 ? -26.408 -39.241 88.960 1.00 79.88 91 LYS A CA 1
ATOM 689 C C . LYS A 1 91 ? -25.136 -39.038 88.141 1.00 79.88 91 LYS A C 1
ATOM 691 O O . LYS A 1 91 ? -24.615 -37.929 88.081 1.00 79.88 91 LYS A O 1
ATOM 696 N N . VAL A 1 92 ? -24.678 -40.097 87.480 1.00 83.69 92 VAL A N 1
ATOM 697 C CA . VAL A 1 92 ? -23.578 -40.051 86.510 1.00 83.69 92 VAL A CA 1
ATOM 698 C C . VAL A 1 92 ? -24.112 -40.269 85.097 1.00 83.69 92 VAL A C 1
ATOM 700 O O . VAL A 1 92 ? -25.057 -41.029 84.893 1.00 83.69 92 VAL A O 1
ATOM 703 N N . ALA A 1 93 ? -23.497 -39.604 84.121 1.00 83.38 93 ALA A N 1
ATOM 704 C CA . ALA A 1 93 ? -23.752 -39.798 82.699 1.00 83.38 93 ALA A CA 1
ATOM 705 C C . ALA A 1 93 ? -22.438 -40.173 82.004 1.00 83.38 93 ALA A C 1
ATOM 707 O O . ALA A 1 93 ? -21.370 -39.679 82.371 1.00 83.38 93 ALA A O 1
ATOM 708 N N . LYS A 1 94 ? -22.511 -41.063 81.014 1.00 84.56 94 LYS A N 1
ATOM 709 C CA . LYS A 1 94 ? -21.349 -41.473 80.222 1.00 84.56 94 LYS A CA 1
ATOM 710 C C . LYS A 1 94 ? -21.028 -40.373 79.207 1.00 84.56 94 LYS A C 1
ATOM 712 O O . LYS A 1 94 ? -21.926 -39.898 78.521 1.00 84.56 94 LYS A O 1
ATOM 717 N N . VAL A 1 95 ? -19.763 -39.965 79.127 1.00 84.44 95 VAL A N 1
ATOM 718 C CA . VAL A 1 95 ? -19.314 -38.963 78.149 1.00 84.44 95 VAL A CA 1
ATOM 719 C C . VAL A 1 95 ? -19.179 -39.626 76.781 1.00 84.44 95 VAL A C 1
ATOM 721 O O . VAL A 1 95 ? -18.493 -40.640 76.651 1.00 84.44 95 VAL A O 1
ATOM 724 N N . GLU A 1 96 ? -19.804 -39.032 75.769 1.00 86.06 96 GLU A N 1
ATOM 725 C CA . GLU A 1 96 ? -19.697 -39.445 74.370 1.00 86.06 96 GLU A CA 1
ATOM 726 C C . GLU A 1 96 ? -19.197 -38.265 73.530 1.00 86.06 96 GLU A C 1
ATOM 728 O O . GLU A 1 96 ? -19.565 -37.114 73.767 1.00 86.06 96 GLU A O 1
ATOM 733 N N . LEU A 1 97 ? -18.306 -38.546 72.576 1.00 85.31 97 LEU A N 1
ATOM 734 C CA . LEU A 1 97 ? -17.758 -37.536 71.674 1.00 85.31 97 LEU A CA 1
ATOM 735 C C . LEU A 1 97 ? -18.687 -37.386 70.469 1.00 85.31 97 LEU A C 1
ATOM 737 O O . LEU A 1 97 ? -18.84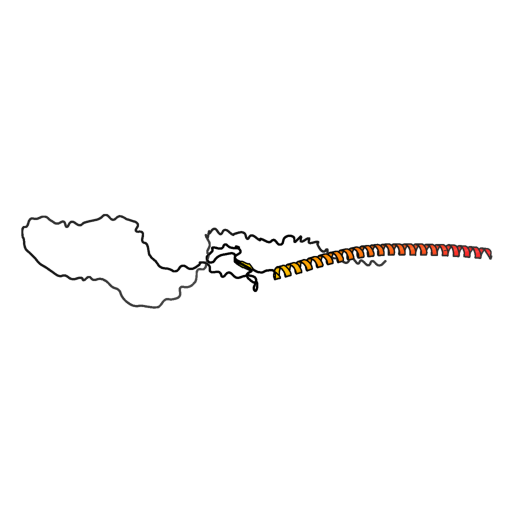3 -38.322 69.688 1.00 85.31 97 LEU A O 1
ATOM 741 N N . ALA A 1 98 ? -19.260 -36.197 70.308 1.00 84.62 98 ALA A N 1
ATOM 742 C CA . ALA A 1 98 ? -20.057 -35.816 69.150 1.00 84.62 98 ALA A CA 1
ATOM 743 C C . ALA A 1 98 ? -19.439 -34.588 68.468 1.00 84.62 98 ALA A C 1
ATOM 745 O O . ALA A 1 98 ? -18.962 -33.669 69.138 1.00 84.62 98 ALA A O 1
ATOM 746 N N . THR A 1 99 ? -19.463 -34.562 67.135 1.00 82.62 99 THR A N 1
ATOM 747 C CA . THR A 1 99 ? -19.068 -33.382 66.357 1.00 82.62 99 THR A CA 1
ATOM 748 C C . THR A 1 99 ? -20.106 -32.283 66.550 1.00 82.62 99 THR A C 1
ATOM 750 O O . THR A 1 99 ? -21.286 -32.487 66.270 1.00 82.62 99 THR A O 1
ATOM 753 N N . VAL A 1 100 ? -19.669 -31.113 67.018 1.00 85.25 100 VAL A N 1
ATOM 754 C CA . VAL A 1 100 ? -20.520 -29.925 67.139 1.00 85.25 100 VAL A CA 1
ATOM 755 C C . VAL A 1 100 ? -20.229 -29.006 65.961 1.00 85.25 100 VAL A C 1
ATOM 757 O O . VAL A 1 100 ? -19.237 -28.278 65.967 1.00 85.25 100 VAL A O 1
ATOM 760 N N . GLU A 1 101 ? -21.104 -29.039 64.958 1.00 85.56 101 GLU A N 1
ATOM 761 C CA . GLU A 1 101 ? -21.104 -28.054 63.877 1.00 85.56 101 GLU A CA 1
ATOM 762 C C . GLU A 1 101 ? -21.396 -26.668 64.462 1.00 85.56 101 GLU A C 1
ATOM 764 O O . GLU A 1 101 ? -22.438 -26.446 65.085 1.00 85.56 101 GLU A O 1
ATOM 769 N N . ARG A 1 102 ? -20.458 -25.731 64.298 1.00 88.56 102 ARG A N 1
ATOM 770 C CA . ARG A 1 102 ? -20.564 -24.371 64.834 1.00 88.56 102 ARG A CA 1
ATOM 771 C C . ARG A 1 102 ? -20.524 -23.365 63.695 1.00 88.56 102 ARG A C 1
ATOM 773 O O . ARG A 1 102 ? -19.452 -23.000 63.221 1.00 88.56 102 ARG A O 1
ATOM 780 N N . THR A 1 103 ? -21.697 -22.901 63.285 1.00 89.38 103 THR A N 1
ATOM 781 C CA . THR A 1 103 ? -21.826 -21.783 62.351 1.00 89.38 103 THR A CA 1
ATOM 782 C C . THR A 1 103 ? -21.466 -20.462 63.037 1.00 89.38 103 THR A C 1
ATOM 784 O O . THR A 1 103 ? -21.658 -20.284 64.243 1.00 89.38 103 THR A O 1
ATOM 787 N N . LEU A 1 104 ? -20.908 -19.537 62.258 1.00 88.88 104 LEU A N 1
ATOM 788 C CA . LEU A 1 104 ? -20.651 -18.158 62.657 1.00 88.88 104 LEU A CA 1
ATOM 789 C C . LEU A 1 104 ? -21.280 -17.254 61.602 1.00 88.88 104 LEU A C 1
ATOM 791 O O . LEU A 1 104 ? -20.773 -17.170 60.484 1.00 88.88 104 LEU A O 1
ATOM 795 N N . ASP A 1 105 ? -22.366 -16.581 61.966 1.00 90.69 105 ASP A N 1
ATOM 796 C CA . ASP A 1 105 ? -22.999 -15.606 61.088 1.00 90.69 105 ASP A CA 1
ATOM 797 C C . ASP A 1 105 ? -22.171 -14.317 61.087 1.00 90.69 105 ASP A C 1
ATOM 799 O O . ASP A 1 105 ? -21.952 -13.692 62.127 1.00 90.69 105 ASP A O 1
ATOM 803 N N . ALA A 1 106 ? -21.682 -13.933 59.909 1.00 90.62 106 ALA A N 1
ATOM 804 C CA . ALA A 1 106 ? -20.864 -12.745 59.706 1.00 90.62 106 ALA A CA 1
ATOM 805 C C . ALA A 1 106 ? -21.397 -11.940 58.518 1.00 90.62 106 ALA A C 1
ATOM 807 O O . ALA A 1 106 ? -21.716 -12.493 57.466 1.00 90.62 106 ALA A O 1
ATOM 808 N N . THR A 1 107 ? -21.478 -10.622 58.682 1.00 93.50 107 THR A N 1
ATOM 809 C CA . THR A 1 107 ? -21.898 -9.693 57.631 1.00 93.50 107 THR A CA 1
ATOM 810 C C . THR A 1 107 ? -20.684 -9.105 56.917 1.00 93.50 107 THR A C 1
ATOM 812 O O . THR A 1 107 ? -19.668 -8.782 57.531 1.00 93.50 107 THR A O 1
ATOM 815 N N . GLY A 1 108 ? -20.790 -8.948 55.600 1.00 92.56 108 GLY A N 1
ATOM 816 C CA . GLY A 1 108 ? -19.754 -8.356 54.759 1.00 92.56 108 GLY A CA 1
ATOM 817 C C . GLY A 1 108 ? -20.360 -7.751 53.496 1.00 92.56 108 GLY A C 1
ATOM 818 O O . GLY A 1 108 ? -21.517 -8.014 53.171 1.00 92.56 108 GLY A O 1
ATOM 819 N N . SER A 1 109 ? -19.579 -6.933 52.792 1.00 95.12 109 SER A N 1
ATOM 820 C CA . SER A 1 109 ? -19.974 -6.370 51.498 1.00 95.12 109 SER A CA 1
ATOM 821 C C . SER A 1 109 ? -19.391 -7.197 50.355 1.00 95.12 109 SER A C 1
ATOM 823 O O . SER A 1 109 ? -18.247 -7.645 50.435 1.00 95.12 109 SER A O 1
ATOM 825 N N . VAL A 1 110 ? -20.164 -7.376 49.284 1.00 91.94 110 VAL A N 1
ATOM 826 C CA . VAL A 1 110 ? -19.705 -8.006 48.041 1.00 91.94 110 VAL A CA 1
ATOM 827 C C . VAL A 1 110 ? -19.400 -6.907 47.030 1.00 91.94 110 VAL A C 1
ATOM 829 O O . VAL A 1 110 ? -20.229 -6.036 46.780 1.00 91.94 110 VAL A O 1
ATOM 832 N N . VAL A 1 111 ? -18.213 -6.969 46.432 1.00 91.56 111 VAL A N 1
ATOM 833 C CA . VAL A 1 111 ? -17.770 -6.073 45.357 1.00 91.56 111 VAL A CA 1
ATOM 834 C C . VAL A 1 111 ? -17.410 -6.889 44.117 1.00 91.56 111 VAL A C 1
ATOM 836 O O . VAL A 1 111 ? -17.160 -8.092 44.210 1.00 91.56 111 VAL A O 1
ATOM 839 N N . ALA A 1 112 ? -17.392 -6.245 42.949 1.00 91.44 112 ALA A N 1
ATOM 840 C CA . ALA A 1 112 ? -16.880 -6.870 41.733 1.00 91.44 112 ALA A CA 1
ATOM 841 C C . ALA A 1 112 ? -15.397 -7.244 41.910 1.00 91.44 112 ALA A C 1
ATOM 843 O O . ALA A 1 112 ? -14.641 -6.491 42.520 1.00 91.44 112 ALA A O 1
ATOM 844 N N . PHE A 1 113 ? -14.992 -8.397 41.368 1.00 91.56 113 PHE A N 1
ATOM 845 C CA . PHE A 1 113 ? -13.591 -8.833 41.392 1.00 91.56 113 PHE A CA 1
ATOM 846 C C . PHE A 1 113 ? -12.705 -7.911 40.539 1.00 91.56 113 PHE A C 1
ATOM 848 O O . PHE A 1 113 ? -11.684 -7.431 41.018 1.00 91.56 113 PHE A O 1
ATOM 855 N N . ASP A 1 114 ? -13.159 -7.607 39.320 1.00 89.81 114 ASP A N 1
ATOM 856 C CA . ASP A 1 114 ? -12.583 -6.604 38.426 1.00 89.81 114 ASP A CA 1
ATOM 857 C C . ASP A 1 114 ? -13.678 -5.610 38.017 1.00 89.81 114 ASP A C 1
ATOM 859 O O . ASP A 1 114 ? -14.791 -6.010 37.664 1.00 89.81 114 ASP A O 1
ATOM 863 N N . LEU A 1 115 ? -13.358 -4.314 38.032 1.00 88.94 115 LEU A N 1
ATOM 864 C CA . LEU A 1 115 ? -14.226 -3.242 37.542 1.00 88.94 115 LEU A CA 1
ATOM 865 C C . LEU A 1 115 ? -13.498 -2.491 36.423 1.00 88.94 115 LEU A C 1
ATOM 867 O O . LEU A 1 115 ? -12.597 -1.695 36.684 1.00 88.94 115 LEU A O 1
ATOM 871 N N . LEU A 1 116 ? -13.882 -2.758 35.174 1.00 88.44 116 LEU A N 1
ATOM 872 C CA . LEU A 1 116 ? -13.242 -2.195 33.984 1.00 88.44 116 LEU A CA 1
ATOM 873 C C . LEU A 1 116 ? -14.246 -1.346 33.187 1.00 88.44 116 LEU A C 1
ATOM 875 O O . LEU A 1 116 ? -15.246 -1.892 32.717 1.00 88.44 116 LEU A O 1
ATOM 879 N N . PRO A 1 117 ? -14.011 -0.032 33.004 1.00 89.25 117 PRO A N 1
ATOM 880 C CA . PRO A 1 117 ? -14.846 0.788 32.135 1.00 89.25 117 PRO A CA 1
ATOM 881 C C . PRO A 1 117 ? -14.617 0.410 30.666 1.00 89.25 117 PRO A C 1
ATOM 883 O O . PRO A 1 117 ? -13.478 0.291 30.211 1.00 89.25 117 PRO A O 1
ATOM 886 N N . VAL A 1 118 ? -15.702 0.254 29.908 1.00 89.56 118 VAL A N 1
ATOM 887 C CA . VAL A 1 118 ? -15.640 0.021 28.459 1.00 89.56 118 VAL A CA 1
ATOM 888 C C . VAL A 1 118 ? -15.544 1.369 27.748 1.00 89.56 118 VAL A C 1
ATOM 890 O O . VAL A 1 118 ? -16.405 2.228 27.921 1.00 89.56 118 VAL A O 1
ATOM 893 N N . LEU A 1 119 ? -14.495 1.553 26.944 1.00 90.00 119 LEU A N 1
ATOM 894 C CA . LEU A 1 119 ? -14.238 2.772 26.174 1.00 90.00 119 LEU A CA 1
ATOM 895 C C . LEU A 1 119 ? -13.999 2.428 24.693 1.00 90.00 119 LEU A C 1
ATOM 897 O O . LEU A 1 119 ? -13.411 1.381 24.403 1.00 90.00 119 LEU A O 1
ATOM 901 N N . PRO A 1 120 ? -14.409 3.290 23.744 1.00 89.06 120 PRO A N 1
ATOM 902 C CA . PRO A 1 120 ? -14.049 3.124 22.341 1.00 89.06 120 PRO A CA 1
ATOM 903 C C . PRO A 1 120 ? -12.537 3.328 22.153 1.00 89.06 120 PRO A C 1
ATOM 905 O O . PRO A 1 120 ? -11.942 4.226 22.741 1.00 89.06 120 PRO A O 1
ATOM 908 N N . GLN A 1 121 ? -11.907 2.515 21.298 1.00 85.25 121 GLN A N 1
ATOM 909 C CA . GLN A 1 121 ? -10.479 2.675 20.973 1.00 85.25 121 GLN A CA 1
ATOM 910 C C . GLN A 1 121 ? -10.211 3.870 20.043 1.00 85.25 121 GLN A C 1
ATOM 912 O O . GLN A 1 121 ? -9.117 4.430 20.053 1.00 85.25 121 GLN A O 1
ATOM 917 N N . ALA A 1 122 ? -11.204 4.255 19.238 1.00 84.31 122 ALA A N 1
ATOM 918 C CA . ALA A 1 122 ? -11.155 5.415 18.358 1.00 84.31 122 ALA A CA 1
ATOM 919 C C . ALA A 1 122 ? -12.028 6.537 18.936 1.00 84.31 122 ALA A C 1
ATOM 921 O O . ALA A 1 122 ? -13.241 6.385 19.078 1.00 84.31 122 ALA A O 1
ATOM 922 N N . ASN A 1 123 ? -11.404 7.668 19.259 1.00 79.62 123 ASN A N 1
ATOM 923 C CA . ASN A 1 123 ? -12.098 8.844 19.777 1.00 79.62 123 ASN A CA 1
ATOM 924 C C . ASN A 1 123 ? -12.812 9.612 18.654 1.00 79.62 123 ASN A C 1
ATOM 926 O O . ASN A 1 123 ? -12.322 9.677 17.528 1.00 79.62 123 ASN A O 1
ATOM 930 N N . GLY A 1 124 ? -13.941 10.246 18.979 1.00 83.56 124 GLY A N 1
ATOM 931 C CA . GLY A 1 124 ? -14.661 11.146 18.067 1.00 83.56 124 GLY A CA 1
ATOM 932 C C . GLY A 1 124 ? -15.568 10.471 17.031 1.00 83.56 124 GLY A C 1
ATOM 933 O O . GLY A 1 124 ? -16.204 11.180 16.255 1.00 83.56 124 GLY A O 1
ATOM 934 N N . LEU A 1 125 ? -15.671 9.137 17.023 1.00 88.25 125 LEU A N 1
ATOM 935 C CA . LEU A 1 125 ? -16.680 8.431 16.228 1.00 88.25 125 LEU A CA 1
ATOM 936 C C . LEU A 1 125 ? -18.039 8.460 16.943 1.00 88.25 125 LEU A C 1
ATOM 938 O O . LEU A 1 125 ? -18.109 8.328 18.165 1.00 88.25 125 LEU A O 1
ATOM 942 N N . GLN A 1 126 ? -19.120 8.622 16.180 1.00 90.00 126 GLN A N 1
ATOM 943 C CA . GLN A 1 126 ? -20.486 8.615 16.711 1.00 90.00 126 GLN A CA 1
ATOM 944 C C . GLN A 1 126 ? -20.994 7.176 16.859 1.00 90.00 126 GLN A C 1
ATOM 946 O O . GLN A 1 126 ? -20.625 6.304 16.074 1.00 90.00 126 GLN A O 1
ATOM 951 N N . ILE A 1 127 ? -21.854 6.915 17.847 1.00 92.25 127 ILE A N 1
ATOM 952 C CA . ILE A 1 127 ? -22.519 5.612 17.989 1.00 92.25 127 ILE A CA 1
ATOM 953 C C . ILE A 1 127 ? -23.626 5.524 16.936 1.00 92.25 127 ILE A C 1
ATOM 955 O O . ILE A 1 127 ? -24.557 6.323 16.947 1.00 92.25 127 ILE A O 1
ATOM 959 N N . GLN A 1 128 ? -23.524 4.543 16.041 1.00 92.94 128 GLN A N 1
ATOM 960 C CA . GLN A 1 128 ? -24.544 4.235 15.039 1.00 92.94 128 GLN A CA 1
ATOM 961 C C . GLN A 1 128 ? -25.627 3.309 15.610 1.00 92.94 128 GLN A C 1
ATOM 963 O O . GLN A 1 128 ? -26.805 3.482 15.311 1.00 92.94 128 GLN A O 1
ATOM 968 N N . GLN A 1 129 ? -25.235 2.328 16.428 1.00 92.81 129 GLN A N 1
ATOM 969 C CA . GLN A 1 129 ? -26.149 1.368 17.048 1.00 92.81 129 GLN A CA 1
ATOM 970 C C . GLN A 1 129 ? -25.551 0.804 18.344 1.00 92.81 129 GLN A C 1
ATOM 972 O O . GLN A 1 129 ? -24.344 0.582 18.420 1.00 92.81 129 GLN A O 1
ATOM 977 N N . VAL A 1 130 ? -26.394 0.515 19.336 1.00 94.38 130 VAL A N 1
ATOM 978 C CA . VAL A 1 130 ? -26.054 -0.311 20.509 1.00 94.38 130 VAL A CA 1
ATOM 979 C C . VAL A 1 130 ? -26.703 -1.689 20.328 1.00 94.38 130 VAL A C 1
ATOM 981 O O . VAL A 1 130 ? -27.797 -1.785 19.774 1.00 94.38 130 VAL A O 1
ATOM 984 N N . LEU A 1 131 ? -25.993 -2.753 20.711 1.00 94.50 131 LEU A N 1
ATOM 985 C CA . LEU A 1 131 ? -26.349 -4.157 20.449 1.00 94.50 131 LEU A CA 1
ATOM 986 C C . LEU A 1 131 ? -26.602 -4.984 21.721 1.00 94.50 131 LEU A C 1
ATOM 988 O O . LEU A 1 131 ? -26.792 -6.192 21.616 1.00 94.50 131 LEU A O 1
ATOM 992 N N . VAL A 1 132 ? -26.537 -4.357 22.896 1.00 94.81 132 VAL A N 1
ATOM 993 C CA . VAL A 1 132 ? -26.676 -5.000 24.210 1.00 94.81 132 VAL A CA 1
ATOM 994 C C . VAL A 1 132 ? -27.537 -4.141 25.128 1.00 94.81 132 VAL A C 1
ATOM 996 O O . VAL A 1 132 ? -27.463 -2.911 25.059 1.00 94.81 132 VAL A O 1
ATOM 999 N N . ASP A 1 133 ? -28.312 -4.788 25.992 1.00 94.94 133 ASP A N 1
ATOM 1000 C CA . ASP A 1 133 ? -29.208 -4.117 26.938 1.00 94.94 133 ASP A CA 1
ATOM 1001 C C . ASP A 1 133 ? -28.556 -3.895 28.318 1.00 94.94 133 ASP A C 1
ATOM 1003 O O . ASP A 1 133 ? -27.558 -4.519 28.698 1.00 94.94 133 ASP A O 1
ATOM 1007 N N . GLU A 1 134 ? -29.129 -2.986 29.111 1.00 93.00 134 GLU A N 1
ATOM 1008 C CA . GLU A 1 134 ? -28.647 -2.700 30.465 1.00 93.00 134 GLU A CA 1
ATOM 1009 C C . GLU A 1 134 ? -28.781 -3.926 31.387 1.00 93.00 134 GLU A C 1
ATOM 1011 O O . GLU A 1 134 ? -29.852 -4.510 31.546 1.00 93.00 134 GLU A O 1
ATOM 1016 N N . GLY A 1 135 ? -27.673 -4.317 32.026 1.00 92.88 135 GLY A N 1
ATOM 1017 C CA . GLY A 1 135 ? -27.607 -5.504 32.888 1.00 92.88 135 GLY A CA 1
ATOM 1018 C C . GLY A 1 135 ? -27.378 -6.832 32.149 1.00 92.88 135 GLY A C 1
ATOM 1019 O O . GLY A 1 135 ? -27.275 -7.874 32.804 1.00 92.88 135 GLY A O 1
ATOM 1020 N N . GLU A 1 136 ? -27.251 -6.822 30.819 1.00 94.50 136 GLU A N 1
ATOM 1021 C CA . GLU A 1 136 ? -26.930 -8.016 30.036 1.00 94.50 136 GLU A CA 1
ATOM 1022 C C . GLU A 1 136 ? -25.507 -8.538 30.328 1.00 94.50 136 GLU A C 1
ATOM 1024 O O . GLU A 1 136 ? -24.551 -7.783 30.531 1.00 94.50 136 GLU A O 1
ATOM 1029 N N . LYS A 1 137 ? -25.339 -9.867 30.343 1.00 93.19 137 LYS A N 1
ATOM 1030 C CA . LYS A 1 137 ? -24.033 -10.513 30.536 1.00 93.19 137 LYS A CA 1
ATOM 1031 C C . LYS A 1 137 ? -23.289 -10.639 29.209 1.00 93.19 137 LYS A C 1
ATOM 1033 O O . LYS A 1 137 ? -23.536 -11.571 28.449 1.00 93.19 137 LYS A O 1
ATOM 1038 N N . VAL A 1 138 ? -22.325 -9.752 28.984 1.00 93.81 138 VAL A N 1
ATOM 1039 C CA . VAL A 1 138 ? -21.460 -9.781 27.796 1.00 93.81 138 VAL A CA 1
ATOM 1040 C C . VAL A 1 138 ? -20.242 -10.698 27.957 1.00 93.81 138 VAL A C 1
ATOM 1042 O O . VAL A 1 138 ? -19.762 -10.954 29.063 1.00 93.81 138 VAL A O 1
ATOM 1045 N N . THR A 1 139 ? -19.714 -11.181 26.833 1.00 93.81 139 THR A N 1
ATOM 1046 C CA . THR A 1 139 ? -18.491 -12.000 26.760 1.00 93.81 139 THR A CA 1
ATOM 1047 C C . THR A 1 139 ? -17.327 -11.242 26.113 1.00 93.81 139 THR A C 1
ATOM 1049 O O . THR A 1 139 ? -17.517 -10.268 25.384 1.00 93.81 139 THR A O 1
ATOM 1052 N N . GLN A 1 140 ? -16.086 -11.672 26.372 1.00 91.38 140 GLN A N 1
ATOM 1053 C CA . GLN A 1 140 ? -14.901 -11.023 25.802 1.00 91.38 140 GLN A CA 1
ATOM 1054 C C . GLN A 1 140 ? -14.922 -11.082 24.264 1.00 91.38 140 GLN A C 1
ATOM 1056 O O . GLN A 1 140 ? -14.935 -12.163 23.679 1.00 91.38 140 GLN A O 1
ATOM 1061 N N . GLY A 1 141 ? -14.859 -9.916 23.616 1.00 91.62 141 GLY A N 1
ATOM 1062 C CA . GLY A 1 141 ? -14.882 -9.792 22.154 1.00 91.62 141 GLY A CA 1
ATOM 1063 C C . GLY A 1 141 ? -16.282 -9.718 21.534 1.00 91.62 141 GLY A C 1
ATOM 1064 O O . GLY A 1 141 ? -16.387 -9.618 20.314 1.00 91.62 141 GLY A O 1
ATOM 1065 N N . GLN A 1 142 ? -17.346 -9.734 22.342 1.00 94.00 142 GLN A N 1
ATOM 1066 C CA . GLN A 1 142 ? -18.705 -9.433 21.890 1.00 94.00 142 GLN A CA 1
ATOM 1067 C C . GLN A 1 142 ? -18.813 -7.964 21.455 1.00 94.00 142 GLN A C 1
ATOM 1069 O O . GLN A 1 142 ? -18.325 -7.064 22.140 1.00 94.00 142 GLN A O 1
ATOM 1074 N N . VAL A 1 143 ? -19.459 -7.711 20.314 1.00 93.50 143 VAL A N 1
ATOM 1075 C CA . VAL A 1 143 ? -19.695 -6.346 19.826 1.00 93.50 143 VAL A CA 1
ATOM 1076 C C . VAL A 1 143 ? -20.855 -5.743 20.616 1.00 93.50 143 VAL A C 1
ATOM 1078 O O . VAL A 1 143 ? -21.980 -6.217 20.512 1.00 93.50 143 VAL A O 1
ATOM 1081 N N . MET A 1 144 ? -20.576 -4.707 21.410 1.00 92.56 144 MET A N 1
ATOM 1082 C CA . MET A 1 144 ? -21.583 -4.015 22.230 1.00 92.56 144 MET A CA 1
ATOM 1083 C C . MET A 1 144 ? -22.210 -2.812 21.515 1.00 92.56 144 MET A C 1
ATOM 1085 O O . MET A 1 144 ? -23.363 -2.474 21.763 1.00 92.56 1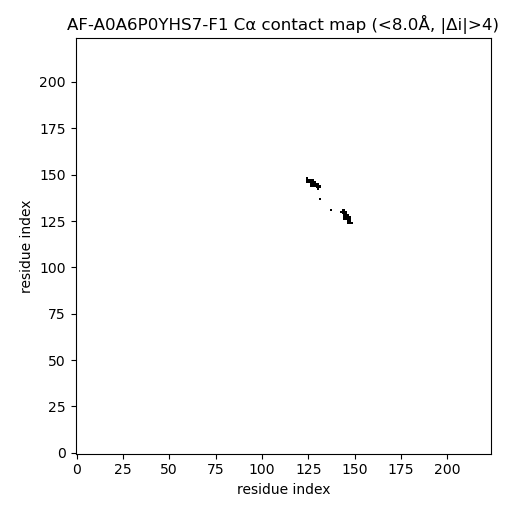44 MET A O 1
ATOM 1089 N N . ALA A 1 145 ? -21.463 -2.161 20.621 1.00 92.69 145 ALA A N 1
ATOM 1090 C CA . ALA A 1 145 ? -21.928 -1.023 19.839 1.00 92.69 145 ALA A CA 1
ATOM 1091 C C . ALA A 1 145 ? -21.207 -0.955 18.487 1.00 92.69 145 ALA A C 1
ATOM 1093 O O . ALA A 1 145 ? -20.051 -1.367 18.364 1.00 92.69 145 ALA A O 1
ATOM 1094 N N . ILE A 1 146 ? -21.895 -0.408 17.489 1.00 92.50 146 ILE A N 1
ATOM 1095 C CA . ILE A 1 146 ? -21.367 -0.071 16.168 1.00 92.50 146 ILE A CA 1
ATOM 1096 C C . ILE A 1 146 ? -21.136 1.440 16.137 1.00 92.50 146 ILE A C 1
ATOM 1098 O O . ILE A 1 146 ? -22.010 2.221 16.521 1.00 92.50 146 ILE A O 1
ATOM 1102 N N . LEU A 1 147 ? -19.953 1.845 15.685 1.00 93.56 147 LEU A N 1
ATOM 1103 C CA . LEU A 1 147 ? -19.534 3.238 15.538 1.00 93.56 147 LEU A CA 1
ATOM 1104 C C . LEU A 1 147 ? -19.559 3.617 14.050 1.00 93.56 147 LEU A C 1
ATOM 1106 O O . LEU A 1 147 ? -19.264 2.772 13.206 1.00 93.56 147 LEU A O 1
ATOM 1110 N N . ASP A 1 148 ? -19.873 4.872 13.727 1.00 93.25 148 ASP A N 1
ATOM 1111 C CA . ASP A 1 148 ? -19.760 5.376 12.354 1.00 93.25 148 ASP A CA 1
ATOM 1112 C C . ASP A 1 148 ? -18.282 5.447 11.939 1.00 93.25 148 ASP A C 1
ATOM 1114 O O . ASP A 1 148 ? -17.504 6.261 12.438 1.00 93.25 148 ASP A O 1
ATOM 1118 N N . ASP A 1 149 ? -17.899 4.565 11.019 1.00 92.31 149 ASP A N 1
ATOM 1119 C CA . ASP A 1 149 ? -16.556 4.419 10.464 1.00 92.31 149 ASP A CA 1
ATOM 1120 C C . ASP A 1 149 ? -16.461 4.895 9.000 1.00 92.31 149 ASP A C 1
ATOM 1122 O O . ASP A 1 149 ? -15.458 4.643 8.328 1.00 92.31 149 ASP A O 1
ATOM 1126 N N . SER A 1 150 ? -17.476 5.600 8.485 1.00 92.00 150 SER A N 1
ATOM 1127 C CA . SER A 1 150 ? -17.567 6.051 7.084 1.00 92.00 150 SER A CA 1
ATOM 1128 C C . SER A 1 150 ? -16.350 6.867 6.625 1.00 92.00 150 SER A C 1
ATOM 1130 O O . SER A 1 150 ? -15.821 6.655 5.526 1.00 92.00 150 SER A O 1
ATOM 1132 N N . VAL A 1 151 ? -15.845 7.750 7.490 1.00 91.94 151 VAL A N 1
ATOM 1133 C CA . VAL A 1 151 ? -14.631 8.548 7.254 1.00 91.94 151 VAL A CA 1
ATOM 1134 C C . VAL A 1 151 ? -13.389 7.654 7.179 1.00 91.94 151 VAL A C 1
ATOM 1136 O O . VAL A 1 151 ? -12.590 7.793 6.252 1.00 91.94 151 VAL A O 1
ATOM 1139 N N . LEU A 1 152 ? -13.245 6.691 8.095 1.00 91.56 152 LEU A N 1
ATOM 1140 C CA . LEU A 1 152 ? -12.120 5.748 8.121 1.00 91.56 152 LEU A CA 1
ATOM 1141 C C . LEU A 1 152 ? -12.137 4.822 6.896 1.00 91.56 152 LEU A C 1
ATOM 1143 O O . LEU A 1 152 ? -11.111 4.648 6.241 1.00 91.56 152 LEU A O 1
ATOM 1147 N N . LYS A 1 153 ? -13.307 4.298 6.513 1.00 93.56 153 LYS A N 1
ATOM 1148 C CA . LYS A 1 153 ? -13.502 3.534 5.268 1.00 93.56 153 LYS A CA 1
ATOM 1149 C C . LYS A 1 153 ? -13.104 4.347 4.036 1.00 93.56 153 LYS A C 1
ATOM 1151 O O . LYS A 1 153 ? -12.417 3.828 3.156 1.00 93.56 153 LYS A O 1
ATOM 1156 N N . SER A 1 154 ? -13.473 5.626 3.992 1.00 96.75 154 SER A N 1
ATOM 1157 C CA . SER A 1 154 ? -13.105 6.535 2.899 1.00 96.75 154 SER A CA 1
ATOM 1158 C C . SER A 1 154 ? -11.591 6.773 2.837 1.00 96.75 154 SER A C 1
ATOM 1160 O O . SER A 1 154 ? -11.003 6.680 1.760 1.00 96.75 154 SER A O 1
ATOM 1162 N N . GLN A 1 155 ? -10.932 6.984 3.982 1.00 95.25 155 GLN A N 1
ATOM 1163 C CA . GLN A 1 155 ? -9.470 7.103 4.076 1.00 95.25 155 GLN A CA 1
ATOM 1164 C C . GLN A 1 155 ? -8.753 5.814 3.640 1.00 95.25 155 GLN A C 1
ATOM 1166 O O . GLN A 1 155 ? -7.803 5.875 2.860 1.00 95.25 155 GLN A O 1
ATOM 1171 N N . ILE A 1 156 ? -9.234 4.642 4.071 1.00 96.88 156 ILE A N 1
ATOM 1172 C CA . ILE A 1 156 ? -8.702 3.331 3.663 1.00 96.88 156 ILE A CA 1
ATOM 1173 C C . ILE A 1 156 ? -8.838 3.134 2.148 1.00 96.88 156 ILE A C 1
ATOM 1175 O O . ILE A 1 156 ? -7.889 2.695 1.500 1.00 96.88 156 ILE A O 1
ATOM 1179 N N . ASN A 1 157 ? -9.985 3.479 1.562 1.00 96.69 157 ASN A N 1
ATOM 1180 C CA . ASN A 1 157 ? -10.192 3.377 0.117 1.00 96.69 157 ASN A CA 1
ATOM 1181 C C . ASN A 1 157 ? -9.282 4.346 -0.654 1.00 96.69 157 ASN A C 1
ATOM 1183 O O . ASN A 1 157 ? -8.666 3.951 -1.642 1.00 96.69 157 ASN A O 1
ATOM 1187 N N . GLN A 1 158 ? -9.105 5.573 -0.160 1.00 97.62 158 GLN A N 1
ATOM 1188 C CA . GLN A 1 158 ? -8.183 6.549 -0.741 1.00 97.62 158 GLN A CA 1
ATOM 1189 C C . GLN A 1 158 ? -6.713 6.094 -0.655 1.00 97.62 158 GLN A C 1
ATOM 1191 O O . GLN A 1 158 ? -5.944 6.320 -1.591 1.00 97.62 158 GLN A O 1
ATOM 1196 N N . ALA A 1 159 ? -6.314 5.421 0.428 1.00 97.69 159 ALA A N 1
ATOM 1197 C CA . ALA A 1 159 ? -4.988 4.815 0.563 1.00 97.69 159 ALA A CA 1
ATOM 1198 C C . ALA A 1 159 ? -4.801 3.614 -0.386 1.00 97.69 159 ALA A C 1
ATOM 1200 O O . ALA A 1 159 ? -3.778 3.520 -1.063 1.00 97.69 159 ALA A O 1
ATOM 1201 N N . LYS A 1 160 ? -5.807 2.735 -0.516 1.00 97.44 160 LYS A N 1
ATOM 1202 C CA . LYS A 1 160 ? -5.800 1.624 -1.489 1.00 97.44 160 LYS A CA 1
ATOM 1203 C C . LYS A 1 160 ? -5.633 2.125 -2.926 1.00 97.44 160 LYS A C 1
ATOM 1205 O O . LYS A 1 160 ? -4.816 1.576 -3.662 1.00 97.44 160 LYS A O 1
ATOM 1210 N N . SER A 1 161 ? -6.341 3.189 -3.308 1.00 98.12 161 SER A N 1
ATOM 1211 C CA . SER A 1 161 ? -6.202 3.818 -4.628 1.00 98.12 161 SER A CA 1
ATOM 1212 C C . SER A 1 161 ? -4.797 4.382 -4.861 1.00 98.12 161 SER A C 1
ATOM 1214 O O . SER A 1 161 ? -4.236 4.184 -5.935 1.00 98.12 161 SER A O 1
ATOM 1216 N N . GLN A 1 162 ? -4.181 5.018 -3.857 1.00 97.62 162 GLN A N 1
ATOM 1217 C CA . GLN A 1 162 ? -2.787 5.478 -3.951 1.00 97.62 162 GLN A CA 1
ATOM 1218 C C . GLN A 1 162 ? -1.808 4.315 -4.161 1.00 97.62 162 GLN A C 1
ATOM 1220 O O . GLN A 1 162 ? -0.942 4.401 -5.030 1.00 97.62 162 GLN A O 1
ATOM 1225 N N . VAL A 1 163 ? -1.976 3.204 -3.434 1.00 98.25 163 VAL A N 1
ATOM 1226 C CA . VAL A 1 163 ? -1.164 1.988 -3.618 1.00 98.25 163 VAL A CA 1
ATOM 1227 C C . VAL A 1 163 ? -1.354 1.392 -5.020 1.00 98.25 163 VAL A C 1
ATOM 1229 O O . VAL A 1 163 ? -0.373 1.010 -5.655 1.00 98.25 163 VAL A O 1
ATOM 1232 N N . ALA A 1 164 ? -2.583 1.348 -5.543 1.00 96.31 164 ALA A N 1
ATOM 1233 C CA . ALA A 1 164 ? -2.867 0.858 -6.895 1.00 96.31 164 ALA A CA 1
ATOM 1234 C C . ALA A 1 164 ? -2.235 1.738 -7.993 1.00 96.31 164 ALA A C 1
ATOM 1236 O O . ALA A 1 164 ? -1.644 1.216 -8.943 1.00 96.31 164 ALA A O 1
ATOM 1237 N N . SER A 1 165 ? -2.296 3.064 -7.838 1.00 97.88 165 SER A N 1
ATOM 1238 C CA . SER A 1 165 ? -1.627 4.019 -8.730 1.00 97.88 165 SER A CA 1
ATOM 1239 C C . SER A 1 165 ? -0.105 3.883 -8.674 1.00 97.88 165 SER A C 1
ATOM 1241 O O . SER A 1 165 ? 0.530 3.792 -9.720 1.00 97.88 165 SER A O 1
ATOM 1243 N N . ALA A 1 166 ? 0.485 3.784 -7.478 1.00 97.19 166 ALA A N 1
ATOM 1244 C CA . ALA A 1 166 ? 1.927 3.605 -7.309 1.00 97.19 166 ALA A CA 1
ATOM 1245 C C . ALA A 1 166 ? 2.427 2.279 -7.914 1.00 97.19 166 ALA A C 1
ATOM 1247 O O . ALA A 1 166 ? 3.451 2.260 -8.594 1.00 97.19 166 ALA A O 1
ATOM 1248 N N . ARG A 1 167 ? 1.680 1.177 -7.741 1.00 97.31 167 ARG A N 1
ATOM 1249 C CA . ARG A 1 167 ? 1.967 -0.112 -8.402 1.00 97.31 167 ARG A CA 1
ATOM 1250 C C . ARG A 1 167 ? 1.928 0.020 -9.927 1.00 97.31 167 ARG A C 1
ATOM 1252 O O . ARG A 1 167 ? 2.825 -0.464 -10.610 1.00 97.31 167 ARG A O 1
ATOM 1259 N N . SER A 1 168 ? 0.928 0.726 -10.451 1.00 98.00 168 SER A N 1
ATOM 1260 C CA . SER A 1 168 ? 0.782 0.976 -11.888 1.00 98.00 168 SER A CA 1
ATOM 1261 C C . SER A 1 168 ? 1.922 1.842 -12.441 1.00 98.00 168 SER A C 1
ATOM 1263 O O . SER A 1 168 ? 2.424 1.565 -13.529 1.00 98.00 168 SER A O 1
ATOM 1265 N N . GLU A 1 169 ? 2.393 2.841 -11.686 1.00 97.94 169 GLU A N 1
ATOM 1266 C CA . GLU A 1 169 ? 3.591 3.602 -12.048 1.00 97.94 169 GLU A CA 1
ATOM 1267 C C . GLU A 1 169 ? 4.841 2.710 -12.051 1.00 97.94 169 GLU A C 1
ATOM 1269 O O . GLU A 1 169 ? 5.595 2.748 -13.021 1.00 97.94 169 GLU A O 1
ATOM 1274 N N . VAL A 1 170 ? 5.054 1.863 -11.036 1.00 98.31 170 VAL A N 1
ATOM 1275 C CA . VAL A 1 170 ? 6.192 0.922 -11.006 1.00 98.31 170 VAL A CA 1
ATOM 1276 C C . VAL A 1 170 ? 6.224 0.044 -12.261 1.00 98.31 170 VAL A C 1
ATOM 1278 O O . VAL A 1 170 ? 7.279 -0.065 -12.888 1.00 98.31 170 VAL A O 1
ATOM 1281 N N . GLU A 1 171 ? 5.087 -0.503 -12.695 1.00 97.31 171 GLU A N 1
ATOM 1282 C CA . GLU A 1 171 ? 5.013 -1.295 -13.930 1.00 97.31 171 GLU A CA 1
ATOM 1283 C C . GLU A 1 171 ? 5.278 -0.465 -15.196 1.00 97.31 171 GLU A C 1
ATOM 1285 O O . GLU A 1 171 ? 6.029 -0.896 -16.075 1.00 97.31 171 GLU A O 1
ATOM 1290 N N . GLN A 1 172 ? 4.774 0.771 -15.276 1.00 98.31 172 GLN A N 1
ATOM 1291 C CA . GLN A 1 172 ? 5.111 1.687 -16.376 1.00 98.31 172 GLN A CA 1
ATOM 1292 C C . GLN A 1 172 ? 6.614 2.010 -16.421 1.00 98.31 172 GLN A C 1
ATOM 1294 O O . GLN A 1 172 ? 7.218 2.002 -17.498 1.00 98.31 172 GLN A O 1
ATOM 1299 N N . ARG A 1 173 ? 7.251 2.253 -15.266 1.00 97.88 173 ARG A N 1
ATOM 1300 C CA . ARG A 1 173 ? 8.700 2.504 -15.167 1.00 97.88 173 ARG A CA 1
ATOM 1301 C C . ARG A 1 173 ? 9.508 1.254 -15.535 1.00 97.88 173 ARG A C 1
ATOM 1303 O O . ARG A 1 173 ? 10.501 1.382 -16.250 1.00 97.88 173 ARG A O 1
ATOM 1310 N N . ARG A 1 174 ? 9.071 0.054 -15.128 1.00 98.00 174 ARG A N 1
ATOM 1311 C CA . ARG A 1 174 ? 9.668 -1.241 -15.516 1.00 98.00 174 ARG A CA 1
ATOM 1312 C C . ARG A 1 174 ? 9.601 -1.463 -17.030 1.00 98.00 174 ARG A C 1
ATOM 1314 O O . ARG A 1 174 ? 10.624 -1.768 -17.645 1.00 98.00 174 ARG A O 1
ATOM 1321 N N . ALA A 1 175 ? 8.443 -1.232 -17.648 1.00 97.69 175 ALA A N 1
ATOM 1322 C CA . ALA A 1 175 ? 8.266 -1.333 -19.097 1.00 97.69 175 ALA A CA 1
ATOM 1323 C C . ALA A 1 175 ? 9.138 -0.317 -19.861 1.00 97.69 175 ALA A C 1
ATOM 1325 O O . ALA A 1 175 ? 9.814 -0.678 -20.827 1.00 97.69 175 ALA A O 1
ATOM 1326 N N . ALA A 1 176 ? 9.193 0.937 -19.395 1.00 97.81 176 ALA A N 1
ATOM 1327 C CA . ALA A 1 176 ? 10.061 1.965 -19.966 1.00 97.81 176 ALA A CA 1
ATOM 1328 C C . ALA A 1 176 ? 11.553 1.600 -19.847 1.00 97.81 176 ALA A C 1
ATOM 1330 O O . ALA A 1 176 ? 12.297 1.739 -20.815 1.00 97.81 176 ALA A O 1
ATOM 1331 N N . HIS A 1 177 ? 11.987 1.077 -18.696 1.00 98.00 177 HIS A N 1
ATOM 1332 C CA . HIS A 1 177 ? 13.356 0.603 -18.486 1.00 98.00 177 HIS A CA 1
ATOM 1333 C C . HIS A 1 177 ? 13.716 -0.564 -19.420 1.00 98.00 177 HIS A C 1
ATOM 1335 O O . HIS A 1 177 ? 14.769 -0.535 -20.056 1.00 98.00 177 HIS A O 1
ATOM 1341 N N . SER A 1 178 ? 12.821 -1.548 -19.570 1.00 97.06 178 SER A N 1
ATOM 1342 C CA . SER A 1 178 ? 12.989 -2.664 -20.512 1.00 97.06 178 SER A CA 1
ATOM 1343 C C . SER A 1 178 ? 13.149 -2.172 -21.957 1.00 97.06 178 SER A C 1
ATOM 1345 O O . SER A 1 178 ? 14.101 -2.544 -22.643 1.00 97.06 178 SER A O 1
ATOM 1347 N N . LYS A 1 179 ? 12.293 -1.238 -22.398 1.00 97.75 179 LYS A N 1
ATOM 1348 C CA . LYS A 1 179 ? 12.393 -0.615 -23.726 1.00 97.75 179 LYS A CA 1
ATOM 1349 C C . LYS A 1 179 ? 13.725 0.118 -23.929 1.00 97.75 179 LYS A C 1
ATOM 1351 O O . LYS A 1 179 ? 14.337 -0.020 -24.985 1.00 97.75 179 LYS A O 1
ATOM 1356 N N . THR A 1 180 ? 14.191 0.867 -22.929 1.00 97.44 180 THR A N 1
ATOM 1357 C CA . THR A 1 180 ? 15.495 1.551 -22.980 1.00 97.44 180 THR A CA 1
ATOM 1358 C C . THR A 1 180 ? 16.649 0.554 -23.075 1.00 97.44 180 THR A C 1
ATOM 1360 O O . THR A 1 180 ? 17.559 0.774 -23.869 1.00 97.44 180 THR A O 1
ATOM 1363 N N . LYS A 1 181 ? 16.600 -0.568 -22.341 1.00 97.62 181 LYS A N 1
ATOM 1364 C CA . LYS A 1 181 ? 17.611 -1.636 -22.415 1.00 97.62 181 LYS A CA 1
ATOM 1365 C C . LYS A 1 181 ? 17.727 -2.215 -23.829 1.00 97.62 181 LYS A C 1
ATOM 1367 O O . LYS A 1 181 ? 18.829 -2.260 -24.365 1.00 97.62 181 LYS A O 1
ATOM 1372 N N . VAL A 1 182 ? 16.599 -2.553 -24.460 1.00 98.00 182 VAL A N 1
ATOM 1373 C CA . VAL A 1 182 ? 16.569 -3.025 -25.859 1.00 98.00 182 VAL A CA 1
ATOM 1374 C C . VAL A 1 182 ? 17.107 -1.958 -26.823 1.00 98.00 182 VAL A C 1
ATOM 1376 O O . VAL A 1 182 ? 17.855 -2.279 -27.741 1.00 98.00 182 VAL A O 1
ATOM 1379 N N . GLY A 1 183 ? 16.787 -0.679 -26.598 1.00 97.56 183 GLY A N 1
ATOM 1380 C CA . GLY A 1 183 ? 17.331 0.427 -27.393 1.00 97.56 183 GLY A CA 1
ATOM 1381 C C . GLY A 1 183 ? 18.855 0.571 -27.283 1.00 97.56 183 GLY A C 1
ATOM 1382 O O . GLY A 1 183 ? 19.512 0.851 -28.283 1.00 97.56 183 GLY A O 1
ATOM 1383 N N . VAL A 1 184 ? 19.434 0.333 -26.099 1.00 98.19 184 VAL A N 1
ATOM 1384 C CA . VAL A 1 184 ? 20.895 0.297 -25.906 1.00 98.19 184 VAL A CA 1
ATOM 1385 C C . VAL A 1 184 ? 21.513 -0.890 -26.646 1.00 98.19 184 VAL A C 1
ATOM 1387 O O . VAL A 1 184 ? 22.475 -0.696 -27.379 1.00 98.19 184 VAL A O 1
ATOM 1390 N N . GLU A 1 185 ? 20.938 -2.089 -26.523 1.00 97.50 185 GLU A N 1
ATOM 1391 C CA . GLU A 1 185 ? 21.406 -3.295 -27.229 1.00 97.50 185 GLU A CA 1
ATOM 1392 C C . GLU A 1 185 ? 21.398 -3.097 -28.759 1.00 97.50 185 GLU A C 1
ATOM 1394 O O . GLU A 1 185 ? 22.380 -3.407 -29.437 1.00 97.50 185 GLU A O 1
ATOM 1399 N N . GLN A 1 186 ? 20.340 -2.484 -29.301 1.00 98.06 186 GLN A N 1
ATOM 1400 C CA . GLN A 1 186 ? 20.251 -2.113 -30.719 1.00 98.06 186 GLN A CA 1
ATOM 1401 C C . GLN A 1 186 ? 21.293 -1.058 -31.118 1.00 98.06 186 GLN A C 1
ATOM 1403 O O . GLN A 1 186 ? 21.909 -1.177 -32.177 1.00 98.06 186 GLN A O 1
ATOM 1408 N N . ALA A 1 187 ? 21.523 -0.041 -30.280 1.00 97.88 187 ALA A N 1
ATOM 1409 C CA . ALA A 1 187 ? 22.533 0.983 -30.538 1.00 97.88 187 ALA A CA 1
ATOM 1410 C C . ALA A 1 187 ? 23.961 0.408 -30.522 1.00 97.88 187 ALA A C 1
ATOM 1412 O O . ALA A 1 187 ? 24.784 0.808 -31.344 1.00 97.88 187 ALA A O 1
ATOM 1413 N N . THR A 1 188 ? 24.253 -0.557 -29.643 1.00 97.81 188 THR A N 1
ATOM 1414 C CA . THR A 1 188 ? 25.535 -1.277 -29.625 1.00 97.81 188 THR A CA 1
ATOM 1415 C C . THR A 1 188 ? 25.736 -2.100 -30.899 1.00 97.81 188 THR A C 1
ATOM 1417 O O . THR A 1 188 ? 26.797 -2.000 -31.510 1.00 97.81 188 THR A O 1
ATOM 1420 N N . ALA A 1 189 ? 24.717 -2.836 -31.357 1.00 98.12 189 ALA A N 1
ATOM 1421 C CA . ALA A 1 189 ? 24.794 -3.593 -32.609 1.00 98.12 189 ALA A CA 1
ATOM 1422 C C . ALA A 1 189 ? 24.977 -2.679 -33.840 1.00 98.12 189 ALA A C 1
ATOM 1424 O O . ALA A 1 189 ? 25.806 -2.951 -34.707 1.00 98.12 189 ALA A O 1
ATOM 1425 N N . ALA A 1 190 ? 24.257 -1.553 -33.899 1.00 98.12 190 ALA A N 1
ATOM 1426 C CA . ALA A 1 190 ? 24.413 -0.565 -34.969 1.00 98.12 190 ALA A CA 1
ATOM 1427 C C . ALA A 1 190 ? 25.798 0.112 -34.953 1.00 98.12 190 ALA A C 1
ATOM 1429 O O . ALA A 1 190 ? 26.368 0.386 -36.009 1.00 98.12 190 ALA A O 1
ATOM 1430 N N . TRP A 1 191 ? 26.361 0.353 -33.764 1.00 98.31 191 TRP A N 1
ATOM 1431 C CA . TRP A 1 191 ? 27.728 0.850 -33.610 1.00 98.31 191 TRP A CA 1
ATOM 1432 C C . TRP A 1 191 ? 28.758 -0.158 -34.134 1.00 98.31 191 TRP A C 1
ATOM 1434 O O . TRP A 1 191 ? 29.652 0.224 -34.885 1.00 98.31 191 TRP A O 1
ATOM 1444 N N . GLU A 1 192 ? 28.623 -1.441 -33.793 1.00 98.00 192 GLU A N 1
ATOM 1445 C CA . GLU A 1 192 ? 29.511 -2.503 -34.284 1.00 98.00 192 GLU A CA 1
ATOM 1446 C C . GLU A 1 192 ? 29.455 -2.641 -35.815 1.00 98.00 192 GLU A C 1
ATOM 1448 O O . GLU A 1 192 ? 30.504 -2.682 -36.464 1.00 98.00 192 GLU A O 1
ATOM 1453 N N . GLN A 1 193 ? 28.259 -2.578 -36.411 1.00 98.25 193 GLN A N 1
ATOM 1454 C CA . GLN A 1 193 ? 28.098 -2.545 -37.868 1.00 98.25 193 GLN A CA 1
ATOM 1455 C C . GLN A 1 193 ? 28.810 -1.335 -38.497 1.00 98.25 193 GLN A C 1
ATOM 1457 O O . GLN A 1 193 ? 29.573 -1.497 -39.446 1.00 98.25 193 GLN A O 1
ATOM 1462 N N . ALA A 1 194 ? 28.648 -0.132 -37.935 1.00 98.19 194 ALA A N 1
ATOM 1463 C CA . ALA A 1 194 ? 29.306 1.074 -38.446 1.00 98.19 194 ALA A CA 1
ATOM 1464 C C . ALA A 1 194 ? 30.847 1.009 -38.357 1.00 98.19 194 ALA A C 1
ATOM 1466 O O . ALA A 1 194 ? 31.550 1.593 -39.187 1.00 98.19 194 ALA A O 1
ATOM 1467 N N . ILE A 1 195 ? 31.391 0.286 -37.370 1.00 98.44 195 ILE A N 1
ATOM 1468 C CA . ILE A 1 195 ? 32.828 -0.007 -37.264 1.00 98.44 195 ILE A CA 1
ATOM 1469 C C . ILE A 1 195 ? 33.276 -0.946 -38.395 1.00 98.44 195 ILE A C 1
ATOM 1471 O O . ILE A 1 195 ? 34.294 -0.670 -39.035 1.00 98.44 195 ILE A O 1
ATOM 1475 N N . ALA A 1 196 ? 32.511 -2.006 -38.676 1.00 98.38 196 ALA A N 1
ATOM 1476 C CA . ALA A 1 196 ? 32.792 -2.934 -39.771 1.00 98.38 196 ALA A CA 1
ATOM 1477 C C . ALA A 1 196 ? 32.717 -2.244 -41.147 1.00 98.38 196 ALA A C 1
ATOM 1479 O O . ALA A 1 196 ? 33.642 -2.376 -41.951 1.00 98.38 196 ALA A O 1
ATOM 1480 N N . ASP A 1 197 ? 31.681 -1.435 -41.389 1.00 98.12 197 ASP A N 1
ATOM 1481 C CA . ASP A 1 197 ? 31.497 -0.676 -42.633 1.00 98.12 197 ASP A CA 1
ATOM 1482 C C . ASP A 1 197 ? 32.659 0.304 -42.870 1.00 98.12 197 ASP A C 1
ATOM 1484 O O . ASP A 1 197 ? 33.230 0.361 -43.964 1.00 98.12 197 ASP A O 1
ATOM 1488 N N . ARG A 1 198 ? 33.075 1.037 -41.825 1.00 98.50 198 ARG A N 1
ATOM 1489 C CA . ARG A 1 198 ? 34.252 1.924 -41.857 1.00 98.50 198 ARG A CA 1
ATOM 1490 C C . ARG A 1 198 ? 35.511 1.169 -42.280 1.00 98.50 198 ARG A C 1
ATOM 1492 O O . ARG A 1 198 ? 36.289 1.682 -43.087 1.00 98.50 198 ARG A O 1
ATOM 1499 N N . ASP A 1 199 ? 35.738 -0.016 -41.722 1.00 98.31 199 ASP A N 1
ATOM 1500 C CA . ASP A 1 199 ? 36.943 -0.796 -42.001 1.00 98.31 199 ASP A CA 1
ATOM 1501 C C . ASP A 1 199 ? 36.903 -1.448 -43.393 1.00 98.31 199 ASP A C 1
ATOM 1503 O O . ASP A 1 199 ? 37.932 -1.476 -44.072 1.00 98.31 199 ASP A O 1
ATOM 1507 N N . GLY A 1 200 ? 35.718 -1.827 -43.883 1.00 98.19 200 GLY A N 1
ATOM 1508 C CA . GLY A 1 200 ? 35.490 -2.205 -45.280 1.00 98.19 200 GLY A CA 1
ATOM 1509 C C . GLY A 1 200 ? 35.835 -1.073 -46.255 1.00 98.19 200 GLY A C 1
ATOM 1510 O O . GLY A 1 200 ? 36.663 -1.257 -47.148 1.00 98.19 200 GLY A O 1
ATOM 1511 N N . VAL A 1 201 ? 35.305 0.136 -46.032 1.00 98.38 201 VAL A N 1
ATOM 1512 C CA . VAL A 1 201 ? 35.631 1.326 -46.845 1.00 98.38 201 VAL A CA 1
ATOM 1513 C C . VAL A 1 201 ? 37.127 1.655 -46.781 1.00 98.38 201 VAL A C 1
ATOM 1515 O O . VAL A 1 201 ? 37.742 1.986 -47.798 1.00 98.38 201 VAL A O 1
ATOM 1518 N N . LYS A 1 202 ? 37.758 1.523 -45.609 1.00 98.38 202 LYS A N 1
ATOM 1519 C CA . LYS A 1 202 ? 39.205 1.719 -45.440 1.00 98.38 202 LYS A CA 1
ATOM 1520 C C . LYS A 1 202 ? 40.025 0.712 -46.257 1.00 98.38 202 LYS A C 1
ATOM 1522 O O . LYS A 1 202 ? 41.025 1.111 -46.859 1.00 98.38 202 LYS A O 1
ATOM 1527 N N . ALA A 1 203 ? 39.605 -0.553 -46.317 1.00 98.25 203 ALA A N 1
ATOM 1528 C CA . ALA A 1 203 ? 40.225 -1.568 -47.166 1.00 98.25 203 ALA A CA 1
ATOM 1529 C C . ALA A 1 203 ? 40.056 -1.238 -48.661 1.00 98.25 203 ALA A C 1
ATOM 1531 O O . ALA A 1 203 ? 41.037 -1.265 -49.405 1.00 98.25 203 ALA A O 1
ATOM 1532 N N . THR A 1 204 ? 38.863 -0.807 -49.088 1.00 98.06 204 THR A N 1
ATOM 1533 C CA . THR A 1 204 ? 38.612 -0.343 -50.466 1.00 98.06 204 THR A CA 1
ATOM 1534 C C . THR A 1 204 ? 39.508 0.842 -50.846 1.00 98.06 204 THR A C 1
ATOM 1536 O O . THR A 1 204 ? 40.090 0.855 -51.930 1.00 98.06 204 THR A O 1
ATOM 1539 N N . ILE A 1 205 ? 39.701 1.814 -49.944 1.00 98.38 205 ILE A N 1
ATOM 1540 C CA . ILE A 1 205 ? 40.624 2.943 -50.155 1.00 98.38 205 ILE A CA 1
ATOM 1541 C C . ILE A 1 205 ? 42.077 2.461 -50.297 1.00 98.38 205 ILE A C 1
ATOM 1543 O O . ILE A 1 205 ? 42.824 3.018 -51.103 1.00 98.38 205 ILE A O 1
ATOM 1547 N N . ALA A 1 206 ? 42.500 1.449 -49.534 1.00 98.06 206 ALA A N 1
ATOM 1548 C CA . ALA A 1 206 ? 43.842 0.879 -49.656 1.00 98.06 206 ALA A CA 1
ATOM 1549 C C . ALA A 1 206 ? 44.042 0.183 -51.015 1.00 98.06 206 ALA A C 1
ATOM 1551 O O . ALA A 1 206 ? 45.039 0.445 -51.688 1.00 98.06 206 ALA A O 1
ATOM 1552 N N . GLN A 1 207 ? 43.067 -0.613 -51.463 1.00 97.44 207 GLN A N 1
ATOM 1553 C CA . GLN A 1 207 ? 43.086 -1.266 -52.776 1.00 97.44 207 GLN A CA 1
ATOM 1554 C C . GLN A 1 207 ? 43.100 -0.248 -53.929 1.00 97.44 207 GLN A C 1
ATOM 1556 O O . GLN A 1 207 ? 43.902 -0.369 -54.853 1.00 97.44 207 GLN A O 1
ATOM 1561 N N . ALA A 1 208 ? 42.273 0.801 -53.856 1.00 97.94 208 ALA A N 1
ATOM 1562 C CA . ALA A 1 208 ? 42.239 1.862 -54.863 1.00 97.94 208 ALA A CA 1
ATOM 1563 C C . ALA A 1 208 ? 43.563 2.648 -54.942 1.00 97.94 208 ALA A C 1
ATOM 1565 O O . ALA A 1 208 ? 43.989 3.037 -56.030 1.00 97.94 208 ALA A O 1
ATOM 1566 N N . LYS A 1 209 ? 44.244 2.858 -53.805 1.00 97.94 209 LYS A N 1
ATOM 1567 C CA . LYS A 1 209 ? 45.589 3.457 -53.774 1.00 97.94 209 LYS A CA 1
ATOM 1568 C C . LYS A 1 209 ? 46.634 2.550 -54.423 1.00 97.94 209 LYS A C 1
ATOM 1570 O O . LYS A 1 209 ? 47.408 3.050 -55.231 1.00 97.94 209 LYS A O 1
ATOM 1575 N N . ALA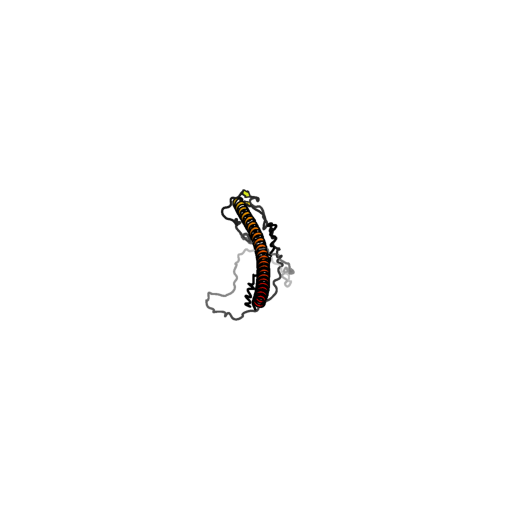 A 1 210 ? 46.618 1.247 -54.132 1.00 97.69 210 ALA A N 1
ATOM 1576 C CA . ALA A 1 210 ? 47.534 0.287 -54.748 1.00 97.69 210 ALA A CA 1
ATOM 1577 C C . ALA A 1 210 ? 47.390 0.267 -56.282 1.00 97.69 210 ALA A C 1
ATOM 1579 O O . ALA A 1 210 ? 48.365 0.521 -56.985 1.00 97.69 210 ALA A O 1
ATOM 1580 N N . GLY A 1 211 ? 46.166 0.115 -56.802 1.00 97.00 211 GLY A N 1
ATOM 1581 C CA . GLY A 1 211 ? 45.918 0.118 -58.251 1.00 97.00 211 GLY A CA 1
ATOM 1582 C C . GLY A 1 211 ? 46.279 1.443 -58.945 1.00 97.00 211 GLY A C 1
ATOM 1583 O O . GLY A 1 211 ? 46.761 1.445 -60.077 1.00 97.00 211 GLY A O 1
ATOM 1584 N N . ARG A 1 212 ? 46.118 2.587 -58.261 1.00 97.75 212 ARG A N 1
ATOM 1585 C CA . ARG A 1 212 ? 46.614 3.890 -58.744 1.00 97.75 212 ARG A CA 1
ATOM 1586 C C . ARG A 1 212 ? 48.141 3.898 -58.864 1.00 97.75 212 ARG A C 1
ATOM 1588 O O . ARG A 1 212 ? 4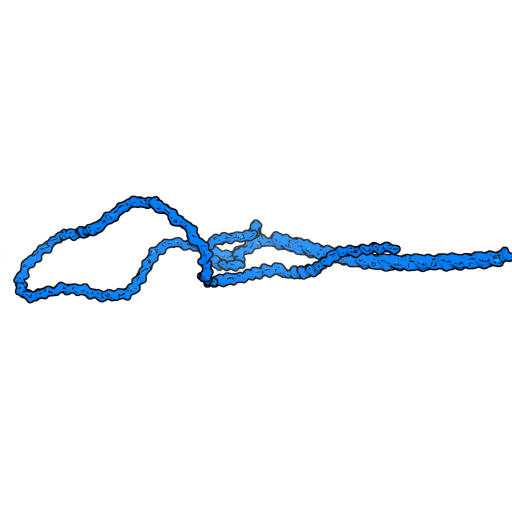8.672 4.413 -59.848 1.00 97.75 212 ARG A O 1
ATOM 1595 N N . ASP A 1 213 ? 48.837 3.372 -57.862 1.00 97.12 213 ASP A N 1
ATOM 1596 C CA . ASP A 1 213 ? 50.300 3.396 -57.798 1.00 97.12 213 ASP A CA 1
ATOM 1597 C C . ASP A 1 213 ? 50.922 2.427 -58.821 1.00 97.12 213 ASP A C 1
ATOM 1599 O O . ASP A 1 213 ? 51.906 2.779 -59.475 1.00 97.12 213 ASP A O 1
ATOM 1603 N N . GLU A 1 214 ? 50.282 1.279 -59.062 1.00 95.12 214 GLU A N 1
ATOM 1604 C CA . GLU A 1 214 ? 50.588 0.355 -60.165 1.00 95.12 214 GLU A CA 1
ATOM 1605 C C . GLU A 1 214 ? 50.407 1.018 -61.541 1.00 95.12 214 GLU A C 1
ATOM 1607 O O . GLU A 1 214 ? 51.326 1.008 -62.365 1.00 95.12 214 GLU A O 1
ATOM 1612 N N . ALA A 1 215 ? 49.264 1.672 -61.785 1.00 95.81 215 ALA A N 1
ATOM 1613 C CA . ALA A 1 215 ? 49.014 2.388 -63.038 1.00 95.81 215 ALA A CA 1
ATOM 1614 C C . ALA A 1 215 ? 50.039 3.516 -63.278 1.00 95.81 215 ALA A C 1
ATOM 1616 O O . ALA A 1 215 ? 50.504 3.725 -64.402 1.00 95.81 215 ALA A O 1
ATOM 1617 N N . PHE A 1 216 ? 50.446 4.220 -62.218 1.00 95.00 216 PHE A N 1
ATOM 1618 C CA . PHE A 1 216 ? 51.478 5.254 -62.291 1.00 95.00 216 PHE A CA 1
ATOM 1619 C C . PHE A 1 216 ? 52.879 4.682 -62.568 1.00 95.00 216 PHE A C 1
ATOM 1621 O O . PHE A 1 216 ? 53.663 5.307 -63.287 1.00 95.00 216 PHE A O 1
ATOM 1628 N N . ALA A 1 217 ? 53.198 3.491 -62.050 1.00 94.25 217 ALA A N 1
ATOM 1629 C CA . ALA A 1 217 ? 54.431 2.780 -62.384 1.00 94.25 217 ALA A CA 1
ATOM 1630 C C . ALA A 1 217 ? 54.466 2.374 -63.869 1.00 94.25 217 ALA A C 1
ATOM 1632 O O . ALA A 1 217 ? 55.464 2.632 -64.544 1.00 94.25 217 ALA A O 1
ATOM 1633 N N . GLY A 1 218 ? 53.356 1.853 -64.405 1.00 93.94 218 GLY A N 1
ATOM 1634 C CA . GLY A 1 218 ? 53.220 1.546 -65.834 1.00 93.94 218 GLY A CA 1
ATOM 1635 C C . GLY A 1 218 ? 53.444 2.771 -66.731 1.00 93.94 218 GLY A C 1
ATOM 1636 O O . GLY A 1 218 ? 54.231 2.716 -67.675 1.00 93.94 218 GLY A O 1
ATOM 1637 N N . LEU A 1 219 ? 52.849 3.922 -66.389 1.00 92.50 219 LEU A N 1
ATOM 1638 C CA . LEU A 1 219 ? 53.054 5.172 -67.138 1.00 92.50 219 LEU A CA 1
ATOM 1639 C C . LEU A 1 219 ? 54.521 5.632 -67.170 1.00 92.50 219 LEU A C 1
ATOM 1641 O O . LEU A 1 219 ? 54.960 6.178 -68.184 1.00 92.50 219 LEU A O 1
ATOM 1645 N N . LYS A 1 220 ? 55.299 5.407 -66.101 1.00 92.25 220 LYS A N 1
ATOM 1646 C CA . LYS A 1 220 ? 56.741 5.713 -66.101 1.00 92.25 220 LYS A CA 1
ATOM 1647 C C . LYS A 1 220 ? 57.507 4.849 -67.100 1.00 92.25 220 LYS A C 1
ATOM 1649 O O . LYS A 1 220 ? 58.357 5.378 -67.807 1.00 92.25 220 LYS A O 1
ATOM 1654 N N . GLN A 1 221 ? 57.182 3.560 -67.190 1.00 89.38 221 GLN A N 1
ATOM 1655 C CA . GLN A 1 221 ? 57.838 2.637 -68.119 1.00 89.38 221 GLN A CA 1
ATOM 1656 C C . GLN A 1 221 ? 57.581 3.004 -69.592 1.00 89.38 221 GLN A C 1
ATOM 1658 O O . GLN A 1 221 ? 58.440 2.772 -70.430 1.00 89.38 221 GLN A O 1
ATOM 1663 N N . THR A 1 222 ? 56.445 3.637 -69.910 1.00 90.06 222 THR A N 1
ATOM 1664 C CA . THR A 1 222 ? 56.123 4.093 -71.282 1.00 90.06 222 THR A CA 1
ATOM 1665 C C . THR A 1 222 ? 56.826 5.385 -71.730 1.00 90.06 222 THR A C 1
ATOM 1667 O O . THR A 1 222 ? 56.600 5.837 -72.850 1.00 90.06 222 THR A O 1
ATOM 1670 N N . LYS A 1 223 ? 57.628 6.022 -70.863 1.00 77.44 223 LYS A N 1
ATOM 1671 C CA . LYS A 1 223 ? 58.295 7.315 -71.125 1.00 77.44 223 LYS A CA 1
ATOM 1672 C C . LYS A 1 223 ? 59.831 7.245 -71.073 1.00 77.44 223 LYS A C 1
ATOM 1674 O O . LYS A 1 223 ? 60.468 8.292 -70.951 1.00 77.44 223 LYS A O 1
ATOM 1679 N N . ALA A 1 224 ? 60.394 6.040 -71.133 1.00 54.69 224 ALA A N 1
ATOM 1680 C CA . ALA A 1 224 ? 61.829 5.764 -71.197 1.00 54.69 224 ALA A CA 1
ATOM 1681 C C . ALA A 1 224 ? 62.187 5.142 -72.555 1.00 54.69 224 ALA A C 1
ATOM 1683 O O . ALA A 1 224 ? 63.288 5.463 -73.047 1.00 54.69 224 ALA A O 1
#

Sequence (224 aa):
MASIDGHKLYPKVEEDKEDIQDINYTKKFPHQKNKGGWKGLIPGIVIGVIASVVSMQLLSKPKQNTEANTTSTQTITGVVETNVSPSMSVKVAKVELATVERTLDATGSVVAFDLLPVLPQANGLQIQQVLVDEGEKVTQGQVMAILDDSVLKSQINQAKSQVASARSEVEQRRAAHSKTKVGVEQATAAWEQAIADRDGVKATIAQAKAGRDEAFAGLKQTKA

Secondary structure (DSSP, 8-state):
----------------------------------------------------------------------------------------------------------------S-------SSTTPPEEEE-S-TT----TT---EEE--HHHHHHHHHHHHHHHHHHHHHHHHHHHHHHHHHHHHHHHHHHHHHHHHHHHHHHHHHHHHHHHHHHHHHHHHTT-

Mean predicted aligned error: 19.95 Å

Foldseek 3Di:
DDDPPPPDDDPPPPPPPPVPDDPPPPPDDDDPPDDDDDDDDDDDDDDDDDDDDDDDDDDDDDDDDDDDDDDDDDDDDDDDDDDDDDDDDDDDDDDDDDDDDDDDDDDDDDDDPDDDDDDDPDPPWAWPFADDDPPDDDDPPDDGTDTPCVVVVVVVVVVVVVVVVVVVVVVVVVVVVVVVVVVVVVVVVVVVVVVVVVVVVVVVVVVVVVVVVVVVVVVVVVVD

Radius of gyration: 57.96 Å; Cα contacts (8 Å, |Δi|>4): 26; chains: 1; bounding box: 102×59×186 Å

Solvent-accessible surface area (backbone atoms only — not comparable to full-atom values): 16091 Å² total; per-residue (Å²): 139,83,86,80,86,73,86,74,84,72,82,80,78,73,84,79,79,78,77,85,70,78,96,73,81,79,79,78,76,82,80,81,80,84,74,89,80,95,73,86,85,88,88,84,83,83,92,79,76,90,75,77,87,89,84,82,89,83,86,83,85,83,84,89,79,91,88,87,83,88,86,92,82,88,87,85,92,84,91,81,91,80,95,78,85,88,79,86,88,74,93,82,82,85,91,75,93,75,88,78,88,76,88,78,93,78,89,81,89,88,76,75,92,75,88,79,88,90,72,75,93,64,82,92,55,51,80,73,43,75,68,68,63,92,90,60,90,82,58,95,87,61,75,53,61,45,61,58,49,67,67,58,53,48,51,51,49,54,50,51,52,50,53,52,51,53,52,53,48,51,51,52,53,50,54,50,50,51,54,50,51,53,50,49,56,52,50,51,53,53,49,53,50,52,51,51,52,52,51,52,53,50,49,52,53,51,52,53,50,51,56,50,53,53,53,52,52,53,57,54,68,76,74,116